Protein AF-A0A402AN13-F1 (afdb_monomer_lite)

pLDDT: mean 82.87, std 19.43, range [18.59, 98.5]

Organism: NCBI:txid2014872

Structure (mmCIF, N/CA/C/O backbone):
data_AF-A0A402AN13-F1
#
_entry.id   AF-A0A402AN13-F1
#
loop_
_atom_site.group_PDB
_atom_site.id
_atom_site.type_symbol
_atom_site.label_atom_id
_atom_site.label_alt_id
_atom_site.label_comp_id
_atom_site.label_asym_id
_atom_site.label_entity_id
_atom_site.label_seq_id
_atom_site.pdbx_PDB_ins_code
_atom_site.Cartn_x
_atom_site.Cartn_y
_atom_site.Cartn_z
_atom_site.occupancy
_atom_site.B_iso_or_equiv
_atom_site.auth_seq_id
_atom_site.auth_comp_id
_atom_site.auth_asym_id
_atom_site.auth_atom_id
_atom_site.pdbx_PDB_model_num
ATOM 1 N N . MET A 1 1 ? 18.348 -33.462 18.709 1.00 45.09 1 MET A N 1
ATOM 2 C CA . MET A 1 1 ? 18.517 -32.673 17.468 1.00 45.09 1 MET A CA 1
ATOM 3 C C . MET A 1 1 ? 17.854 -33.453 16.349 1.00 45.09 1 MET A C 1
ATOM 5 O O . MET A 1 1 ? 18.235 -34.600 16.157 1.00 45.09 1 MET A O 1
ATOM 9 N N . PRO A 1 2 ? 16.810 -32.896 15.720 1.00 38.78 2 PRO A N 1
ATOM 10 C CA . PRO A 1 2 ? 16.964 -32.622 14.290 1.00 38.78 2 PRO A CA 1
ATOM 11 C C . PRO A 1 2 ? 16.353 -31.273 13.847 1.00 38.78 2 PRO A C 1
ATOM 13 O O . PRO A 1 2 ? 15.170 -30.994 14.010 1.00 38.78 2 PRO A O 1
ATOM 16 N N . THR A 1 3 ? 17.220 -30.395 13.340 1.00 41.03 3 THR A N 1
ATOM 17 C CA . THR A 1 3 ? 17.198 -29.819 11.977 1.00 41.03 3 THR A CA 1
ATOM 18 C C . THR A 1 3 ? 15.863 -29.560 11.249 1.00 41.03 3 THR A C 1
ATOM 20 O O . THR A 1 3 ? 15.754 -29.881 10.072 1.00 41.03 3 THR A O 1
ATOM 23 N N . HIS A 1 4 ? 14.890 -28.880 11.864 1.00 35.97 4 HIS A N 1
ATOM 24 C CA . HIS A 1 4 ? 13.822 -28.192 11.100 1.00 35.97 4 HIS A CA 1
ATOM 25 C C . HIS A 1 4 ? 13.959 -26.657 11.045 1.00 35.97 4 HIS A C 1
ATOM 27 O O . HIS A 1 4 ? 13.233 -25.997 10.309 1.00 35.97 4 HIS A O 1
ATOM 33 N N . SER A 1 5 ? 14.929 -26.066 11.757 1.00 46.97 5 SER A N 1
ATOM 34 C CA . SER A 1 5 ? 15.124 -24.604 11.782 1.00 46.97 5 SER A CA 1
ATOM 35 C C . SER A 1 5 ? 16.080 -24.071 10.702 1.00 46.97 5 SER A C 1
ATOM 37 O O . SER A 1 5 ? 15.977 -22.905 10.330 1.00 46.97 5 SER A O 1
ATOM 39 N N . SER A 1 6 ? 17.004 -24.887 10.180 1.00 42.38 6 SER A N 1
ATOM 40 C CA . SER A 1 6 ? 18.060 -24.407 9.271 1.00 42.38 6 SER A CA 1
ATOM 41 C C . SER A 1 6 ? 17.592 -24.215 7.825 1.00 42.38 6 SER A C 1
ATOM 43 O O . SER A 1 6 ? 17.975 -23.233 7.200 1.00 42.38 6 SER A O 1
ATOM 45 N N . ALA A 1 7 ? 16.732 -25.095 7.302 1.00 44.88 7 ALA A N 1
ATOM 46 C CA . ALA A 1 7 ? 16.257 -25.014 5.916 1.00 44.88 7 ALA A CA 1
ATOM 47 C C . ALA A 1 7 ? 15.359 -23.786 5.669 1.00 44.88 7 ALA A C 1
ATOM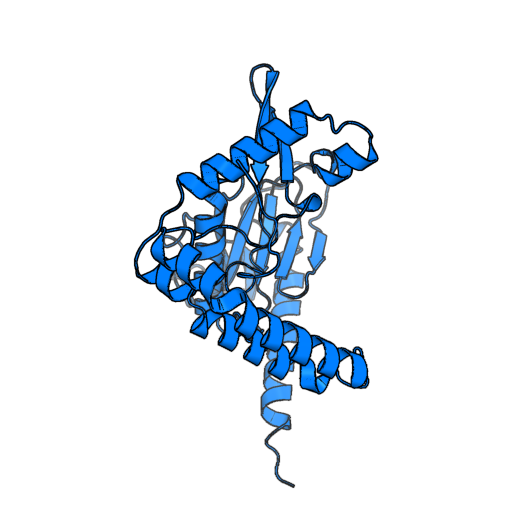 49 O O . ALA A 1 7 ? 15.554 -23.070 4.690 1.00 44.88 7 ALA A O 1
ATOM 50 N N . HIS A 1 8 ? 14.437 -23.489 6.595 1.00 51.34 8 HIS A N 1
ATOM 51 C CA . HIS A 1 8 ? 13.592 -22.291 6.515 1.00 51.34 8 HIS A CA 1
ATOM 52 C C . HIS A 1 8 ? 14.397 -20.995 6.655 1.00 51.34 8 HIS A C 1
ATOM 54 O O . HIS A 1 8 ? 14.174 -20.065 5.888 1.00 51.34 8 HIS A O 1
ATOM 60 N N . LYS A 1 9 ? 15.376 -20.945 7.571 1.00 52.72 9 LYS A N 1
ATOM 61 C CA . LYS A 1 9 ? 16.241 -19.765 7.729 1.00 52.72 9 LYS A CA 1
ATOM 62 C C . LYS A 1 9 ? 17.132 -19.520 6.512 1.00 52.72 9 LYS A C 1
ATOM 64 O O . LYS A 1 9 ? 17.293 -18.371 6.124 1.00 52.72 9 LYS A O 1
ATOM 69 N N . ASN A 1 10 ? 17.675 -20.573 5.896 1.00 55.97 10 ASN A N 1
ATOM 70 C CA . ASN A 1 10 ? 18.498 -20.438 4.691 1.00 55.97 10 ASN A CA 1
ATOM 71 C C . ASN A 1 10 ? 17.675 -19.963 3.484 1.00 55.97 10 ASN A C 1
ATOM 73 O O . ASN A 1 10 ? 18.158 -19.145 2.711 1.00 55.97 10 ASN A O 1
ATOM 77 N N . SER A 1 11 ? 16.428 -20.426 3.351 1.00 62.50 11 SER A N 1
ATOM 78 C CA . SER A 1 11 ? 15.506 -19.983 2.298 1.00 62.50 11 SER A CA 1
ATOM 79 C C . SER A 1 11 ? 15.022 -18.539 2.494 1.00 62.50 11 SER A C 1
ATOM 81 O O . SER A 1 11 ? 14.959 -17.789 1.520 1.00 62.50 11 SER A O 1
ATOM 83 N N . GLU A 1 12 ? 14.709 -18.122 3.726 1.00 61.91 12 GLU A N 1
ATOM 84 C CA . GLU A 1 12 ? 14.309 -16.736 4.028 1.00 61.91 12 GLU A CA 1
ATOM 85 C C . GLU A 1 12 ? 15.483 -15.769 3.793 1.00 61.91 12 GLU A C 1
ATOM 87 O O . GLU A 1 12 ? 15.310 -14.737 3.147 1.00 61.91 12 GLU A O 1
ATOM 92 N N . TYR A 1 13 ? 16.695 -16.157 4.207 1.00 65.00 13 TYR A N 1
ATOM 93 C CA . TYR A 1 13 ? 17.924 -15.393 3.977 1.00 65.00 13 TYR A CA 1
ATOM 94 C C . TYR A 1 13 ? 18.235 -15.219 2.483 1.00 65.00 13 TYR A C 1
ATOM 96 O O . TYR A 1 13 ? 18.528 -14.112 2.038 1.00 65.00 13 TYR A O 1
ATOM 104 N N . ASP A 1 14 ? 18.123 -16.288 1.689 1.00 79.88 14 ASP A N 1
ATOM 105 C CA . ASP A 1 14 ? 18.311 -16.230 0.234 1.00 79.88 14 ASP A CA 1
ATOM 106 C C . ASP A 1 14 ? 17.267 -15.316 -0.433 1.00 79.88 14 ASP A C 1
ATOM 108 O O . ASP A 1 14 ? 17.593 -14.471 -1.267 1.00 79.88 14 ASP A O 1
ATOM 112 N N . THR A 1 15 ? 16.013 -15.388 0.019 1.00 84.38 15 THR A N 1
ATOM 113 C CA . THR A 1 15 ? 14.924 -14.549 -0.501 1.00 84.38 15 THR A CA 1
ATOM 114 C C . THR A 1 15 ? 15.145 -13.060 -0.198 1.00 84.38 15 THR A C 1
ATOM 116 O O . THR A 1 15 ? 14.949 -12.216 -1.078 1.00 84.38 15 THR A O 1
ATOM 119 N N . GLU A 1 16 ? 15.585 -12.713 1.016 1.00 83.62 16 GLU A N 1
ATOM 120 C CA . GLU A 1 16 ? 15.918 -11.328 1.380 1.00 83.62 16 GLU A CA 1
ATOM 121 C C . GLU A 1 16 ? 17.102 -10.788 0.568 1.00 83.62 16 GLU A C 1
ATOM 123 O O . GLU A 1 16 ? 17.052 -9.648 0.098 1.00 83.62 16 GLU A O 1
ATOM 128 N N . HIS A 1 17 ? 18.135 -11.605 0.337 1.00 88.69 17 HIS A N 1
ATOM 129 C CA . HIS A 1 17 ? 19.281 -11.227 -0.496 1.00 88.69 17 HIS A CA 1
ATOM 130 C C . HIS A 1 17 ? 18.904 -11.008 -1.955 1.00 88.69 17 HIS A C 1
ATOM 132 O O . HIS A 1 17 ? 19.320 -10.017 -2.561 1.00 88.69 17 HIS A O 1
ATOM 138 N N . VAL A 1 18 ? 18.089 -11.896 -2.526 1.00 91.94 18 VAL A N 1
ATOM 139 C CA . VAL A 1 18 ? 17.566 -11.736 -3.888 1.00 91.94 18 VAL A CA 1
ATOM 140 C C . VAL A 1 18 ? 16.766 -10.438 -3.997 1.00 91.94 18 VAL A C 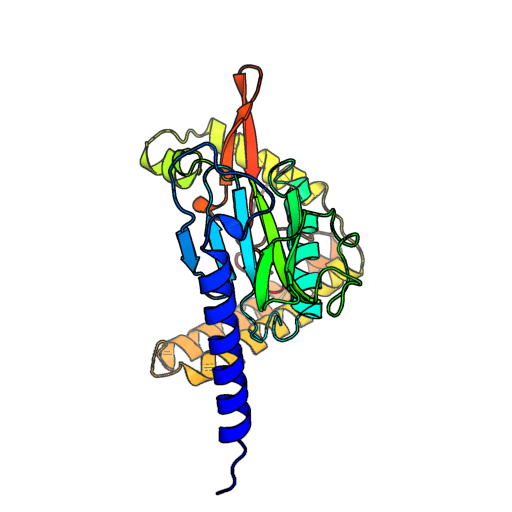1
ATOM 142 O O . VAL A 1 18 ? 16.990 -9.655 -4.921 1.00 91.94 18 VAL A O 1
ATOM 145 N N . PHE A 1 19 ? 15.890 -10.156 -3.032 1.00 94.81 19 PHE A N 1
ATOM 146 C CA . PHE A 1 19 ? 15.115 -8.917 -3.019 1.00 94.81 19 PHE A CA 1
ATOM 147 C C . PHE A 1 19 ? 15.994 -7.672 -2.877 1.00 94.81 19 PHE A C 1
ATOM 149 O O . PHE A 1 19 ? 15.794 -6.695 -3.595 1.00 94.81 19 PHE A O 1
ATOM 156 N N . ALA A 1 20 ? 17.010 -7.706 -2.013 1.00 95.00 20 ALA A N 1
ATOM 157 C CA . ALA A 1 20 ? 17.959 -6.607 -1.866 1.00 95.00 20 ALA A CA 1
ATOM 158 C C . ALA A 1 20 ? 18.717 -6.323 -3.175 1.00 95.00 20 ALA A C 1
ATOM 160 O O . ALA A 1 20 ? 18.862 -5.161 -3.556 1.00 95.00 20 ALA A O 1
ATOM 161 N N . ARG A 1 21 ? 19.135 -7.366 -3.907 1.00 95.25 21 ARG A N 1
ATOM 162 C CA . ARG A 1 21 ? 19.762 -7.224 -5.233 1.00 95.25 21 ARG A CA 1
ATOM 163 C C . ARG A 1 21 ? 18.815 -6.611 -6.262 1.00 95.25 21 ARG A C 1
ATOM 165 O O . ARG A 1 21 ? 19.235 -5.736 -7.017 1.00 95.25 21 ARG A O 1
ATOM 172 N N . ILE A 1 22 ? 17.548 -7.033 -6.272 1.00 96.31 22 ILE A N 1
ATOM 173 C CA . ILE A 1 22 ? 16.508 -6.436 -7.124 1.00 96.31 22 ILE A CA 1
ATOM 174 C C . ILE A 1 22 ? 16.375 -4.942 -6.810 1.00 96.31 22 ILE A C 1
ATOM 176 O O . ILE A 1 22 ? 16.451 -4.122 -7.719 1.00 96.31 22 ILE A O 1
ATOM 180 N N . LEU A 1 23 ? 16.253 -4.567 -5.533 1.00 96.88 23 LEU A N 1
ATOM 181 C CA . LEU A 1 23 ? 16.141 -3.161 -5.135 1.00 96.88 23 LEU A CA 1
ATOM 182 C C . LEU A 1 23 ? 17.361 -2.331 -5.547 1.00 96.88 23 LEU A C 1
ATOM 184 O O . LEU A 1 23 ? 17.194 -1.220 -6.039 1.00 96.88 23 LEU A O 1
ATOM 188 N N . GLN A 1 24 ? 18.575 -2.860 -5.383 1.00 95.81 24 GLN A N 1
ATOM 189 C CA . GLN A 1 24 ? 19.793 -2.170 -5.820 1.00 95.81 24 GLN A CA 1
ATOM 190 C C . GLN A 1 24 ? 19.802 -1.909 -7.329 1.00 95.81 24 GLN A C 1
ATOM 192 O O . GLN A 1 24 ? 20.243 -0.846 -7.763 1.00 95.81 24 GLN A O 1
ATOM 197 N N . ALA A 1 25 ? 19.313 -2.856 -8.132 1.00 96.19 25 ALA A N 1
ATOM 198 C CA . ALA A 1 25 ? 19.185 -2.659 -9.571 1.00 96.19 25 ALA A CA 1
ATOM 199 C C . ALA A 1 25 ? 18.113 -1.608 -9.911 1.00 96.19 25 ALA A C 1
ATOM 201 O O . ALA A 1 25 ? 18.349 -0.749 -10.758 1.00 96.19 25 ALA A O 1
ATOM 202 N N . LEU A 1 26 ? 16.981 -1.622 -9.197 1.00 96.94 26 LEU A N 1
ATOM 203 C CA . LEU A 1 26 ? 15.857 -0.701 -9.401 1.00 96.94 26 LEU A CA 1
ATOM 204 C C . LEU A 1 26 ? 16.114 0.740 -8.929 1.00 96.94 26 LEU A C 1
ATOM 206 O O . LEU A 1 26 ? 15.354 1.636 -9.281 1.00 96.94 26 LEU A O 1
ATOM 210 N N . LEU A 1 27 ? 17.180 0.991 -8.165 1.00 95.56 27 LEU A N 1
ATOM 211 C CA . LEU A 1 27 ? 17.611 2.344 -7.786 1.00 95.56 27 LEU A CA 1
ATOM 212 C C . LEU A 1 27 ? 18.430 3.054 -8.874 1.00 95.56 27 LEU A C 1
ATOM 214 O O . LEU A 1 27 ? 18.912 4.164 -8.670 1.00 95.56 27 LEU A O 1
ATOM 218 N N . ARG A 1 28 ? 18.609 2.439 -10.042 1.00 93.25 28 ARG A N 1
ATOM 219 C CA . ARG A 1 28 ? 19.279 3.073 -11.182 1.00 93.25 28 ARG A CA 1
ATOM 220 C C . ARG A 1 28 ? 18.256 3.790 -12.054 1.00 93.25 28 ARG A C 1
ATOM 222 O O . ARG A 1 28 ? 17.193 3.244 -12.320 1.00 93.25 28 ARG A O 1
ATOM 229 N N . ARG A 1 29 ? 18.598 4.966 -12.591 1.00 91.44 29 ARG A N 1
ATOM 230 C CA . ARG A 1 29 ? 17.707 5.733 -13.489 1.00 91.44 29 ARG A CA 1
ATOM 231 C C . ARG A 1 29 ? 17.224 4.922 -14.696 1.00 91.44 29 ARG A C 1
ATOM 233 O O . ARG A 1 29 ? 16.092 5.074 -15.131 1.00 91.44 29 ARG A O 1
ATOM 240 N N . GLN A 1 30 ? 18.065 4.026 -15.209 1.00 91.31 30 GLN A N 1
ATOM 241 C CA . GLN A 1 30 ? 17.756 3.166 -16.356 1.00 91.31 30 GLN A CA 1
ATOM 242 C C . GLN A 1 30 ? 16.715 2.082 -16.037 1.00 91.31 30 GLN A C 1
ATOM 244 O O . GLN A 1 30 ? 16.218 1.428 -16.948 1.00 91.31 30 GLN A O 1
ATOM 249 N N . ALA A 1 31 ? 16.387 1.872 -14.759 1.00 94.75 31 ALA A N 1
ATOM 250 C CA . ALA A 1 31 ? 15.384 0.904 -14.348 1.00 94.75 31 ALA A CA 1
ATOM 251 C C . ALA A 1 31 ? 13.945 1.397 -14.563 1.00 94.75 31 ALA A C 1
ATOM 253 O O . ALA A 1 31 ? 13.019 0.629 -14.332 1.00 94.75 31 ALA A O 1
ATOM 254 N N . PHE A 1 32 ? 13.726 2.646 -14.976 1.00 94.56 32 PHE A N 1
ATOM 255 C CA . PHE A 1 32 ? 12.392 3.236 -15.096 1.00 94.56 32 PHE A CA 1
ATOM 256 C C . PHE A 1 32 ? 11.962 3.360 -16.564 1.00 94.56 32 PHE A C 1
ATOM 258 O O . PHE A 1 32 ? 12.799 3.609 -17.430 1.00 94.56 32 PHE A O 1
ATOM 265 N N . PRO A 1 33 ? 10.655 3.241 -16.871 1.00 90.38 33 PRO A N 1
ATOM 266 C CA . PRO A 1 33 ? 10.139 3.322 -18.239 1.00 90.38 33 PRO A CA 1
ATOM 267 C C . PRO A 1 33 ? 10.034 4.767 -18.769 1.00 90.38 33 PRO A C 1
ATOM 269 O O . PRO A 1 33 ? 9.355 5.008 -19.765 1.00 90.38 33 PRO A O 1
ATOM 272 N N . PHE A 1 34 ? 10.657 5.733 -18.094 1.00 86.69 34 PHE A N 1
ATOM 273 C CA . PHE A 1 34 ? 10.663 7.150 -18.446 1.00 86.69 34 PHE A CA 1
ATOM 274 C C . PHE A 1 34 ? 12.064 7.738 -18.259 1.00 86.69 34 PHE A C 1
ATOM 276 O O . PHE A 1 34 ? 12.869 7.229 -17.478 1.00 86.69 34 PHE A O 1
ATOM 283 N N . ALA A 1 35 ? 12.346 8.825 -18.974 1.00 80.12 35 ALA A N 1
ATOM 284 C CA . ALA A 1 35 ? 13.565 9.595 -18.783 1.00 80.12 35 ALA A CA 1
ATOM 285 C C . ALA A 1 35 ? 13.382 10.594 -17.633 1.00 80.12 35 ALA A C 1
ATOM 287 O O . ALA A 1 35 ? 12.320 11.194 -17.482 1.00 80.12 35 ALA A O 1
ATOM 288 N N . TYR A 1 36 ? 14.426 10.778 -16.832 1.00 70.81 36 TYR A N 1
ATOM 289 C CA . TYR A 1 36 ? 14.462 11.813 -15.805 1.00 70.81 36 TYR A CA 1
ATOM 290 C C . TYR A 1 36 ? 14.783 13.149 -16.477 1.00 70.81 36 TYR A C 1
ATOM 292 O O . TYR A 1 36 ? 15.882 13.313 -17.002 1.00 70.81 36 TYR A O 1
ATOM 300 N N . GLU A 1 37 ? 13.843 14.093 -16.463 1.00 68.50 37 GLU A N 1
ATOM 301 C CA . GLU A 1 37 ? 14.108 15.471 -16.907 1.00 68.50 37 GLU A CA 1
ATOM 302 C C . GLU A 1 37 ? 14.898 16.258 -15.845 1.00 68.50 37 GLU A C 1
ATOM 304 O O . GLU A 1 37 ? 15.734 17.096 -16.175 1.00 68.50 37 GLU A O 1
ATOM 309 N N . ASN A 1 38 ? 14.690 15.926 -14.565 1.00 64.06 38 ASN A N 1
ATOM 310 C CA . ASN A 1 38 ? 15.319 16.569 -13.411 1.00 64.06 38 ASN A CA 1
ATOM 311 C C . ASN A 1 38 ? 16.449 15.716 -12.807 1.00 64.06 38 ASN A C 1
ATOM 313 O O . ASN A 1 38 ? 16.467 14.492 -12.923 1.00 64.06 38 ASN A O 1
ATOM 317 N N . ALA A 1 39 ? 17.394 16.368 -12.123 1.00 63.53 39 ALA A N 1
ATOM 318 C CA . ALA A 1 39 ? 18.642 15.755 -11.663 1.00 63.53 39 ALA A CA 1
ATOM 319 C C . ALA A 1 39 ? 18.550 14.907 -10.375 1.00 63.53 39 ALA A C 1
ATOM 321 O O . ALA A 1 39 ? 19.581 14.384 -9.952 1.00 63.53 39 ALA A O 1
ATOM 322 N N . GLU A 1 40 ? 17.378 14.759 -9.747 1.00 82.00 40 GLU A N 1
ATOM 323 C CA . GLU A 1 40 ? 17.254 13.966 -8.514 1.00 82.00 40 GLU A CA 1
ATOM 324 C C . GLU A 1 40 ? 17.300 12.461 -8.806 1.00 82.00 40 GLU A C 1
ATOM 326 O O . GLU A 1 40 ? 16.472 11.917 -9.541 1.00 82.00 40 GLU A O 1
ATOM 331 N N . ASP A 1 41 ? 18.274 11.783 -8.198 1.00 88.38 41 ASP A N 1
ATOM 332 C CA . ASP A 1 41 ? 18.345 10.326 -8.204 1.00 88.38 41 ASP A CA 1
ATOM 333 C C . ASP A 1 41 ? 17.196 9.706 -7.403 1.00 88.38 41 ASP A C 1
ATOM 335 O O . ASP A 1 41 ? 16.773 10.262 -6.383 1.00 88.38 41 ASP A O 1
ATOM 339 N N . PRO A 1 42 ? 16.695 8.531 -7.823 1.00 93.25 42 PRO A N 1
ATOM 340 C CA . PRO A 1 42 ? 15.706 7.821 -7.039 1.00 93.25 42 PRO A CA 1
ATOM 341 C C . PRO A 1 42 ? 16.294 7.389 -5.693 1.00 93.25 42 PRO A C 1
ATOM 343 O O . PRO A 1 42 ? 17.433 6.929 -5.608 1.00 93.25 42 PRO A O 1
ATOM 346 N N . TYR A 1 43 ? 15.492 7.478 -4.637 1.00 93.75 43 TYR A N 1
ATOM 347 C CA . TYR A 1 43 ? 15.904 7.076 -3.293 1.00 93.75 43 TYR A CA 1
ATOM 348 C C . TYR A 1 43 ? 14.919 6.090 -2.671 1.00 93.75 43 TYR A C 1
ATOM 350 O O . TYR A 1 43 ? 13.752 6.006 -3.055 1.00 93.75 43 TYR A O 1
ATOM 358 N N . LEU A 1 44 ? 15.409 5.306 -1.709 1.00 95.38 44 LEU A N 1
ATOM 359 C CA . LEU A 1 44 ? 14.659 4.226 -1.076 1.00 95.38 44 LEU A CA 1
ATOM 360 C C . LEU A 1 44 ? 14.198 4.615 0.330 1.00 95.38 44 LEU A C 1
ATOM 362 O O . LEU A 1 44 ? 15.015 4.917 1.196 1.00 95.38 44 LEU A O 1
ATOM 366 N N . ILE A 1 45 ? 12.902 4.470 0.587 1.00 91.94 45 ILE A N 1
ATOM 367 C CA . ILE A 1 45 ? 12.321 4.420 1.929 1.00 91.94 45 ILE A CA 1
ATOM 368 C C . ILE A 1 45 ? 11.895 2.980 2.208 1.00 91.94 45 ILE A C 1
ATOM 370 O O . ILE A 1 45 ? 11.198 2.350 1.411 1.00 91.94 45 ILE A O 1
ATOM 374 N N . GLN A 1 46 ? 12.286 2.438 3.358 1.00 89.00 46 GLN A N 1
ATOM 375 C CA . GLN A 1 46 ? 11.839 1.116 3.784 1.00 89.00 46 GLN A CA 1
ATOM 376 C C . GLN A 1 46 ? 10.802 1.216 4.895 1.00 89.00 46 GLN A C 1
ATOM 378 O O . GLN A 1 46 ? 10.991 1.916 5.885 1.00 89.00 46 GLN A O 1
ATOM 383 N N . THR A 1 47 ? 9.731 0.441 4.759 1.00 87.19 47 THR A N 1
ATOM 384 C CA . THR A 1 47 ? 8.779 0.188 5.842 1.00 87.19 47 THR A CA 1
ATOM 385 C C . THR A 1 47 ? 8.953 -1.239 6.354 1.00 87.19 47 THR A C 1
ATOM 387 O O . THR A 1 47 ? 9.766 -2.017 5.840 1.00 87.19 47 THR A O 1
ATOM 390 N N . HIS A 1 48 ? 8.163 -1.622 7.357 1.00 84.06 48 HIS A N 1
ATOM 391 C CA . HIS A 1 48 ? 8.148 -2.997 7.851 1.00 84.06 48 HIS A CA 1
ATOM 392 C C . HIS A 1 48 ? 7.867 -4.024 6.736 1.00 84.06 48 HIS A C 1
ATOM 394 O O . HIS A 1 48 ? 8.526 -5.058 6.682 1.00 84.06 48 HIS A O 1
ATOM 400 N N . ALA A 1 49 ? 6.952 -3.715 5.810 1.00 88.44 49 ALA A N 1
ATOM 401 C CA . ALA A 1 49 ? 6.456 -4.667 4.811 1.00 88.44 49 ALA A CA 1
ATOM 402 C C . ALA A 1 49 ? 6.697 -4.257 3.349 1.00 88.44 49 ALA A C 1
ATOM 404 O O . ALA A 1 49 ? 6.293 -4.966 2.424 1.00 88.44 49 ALA A O 1
ATOM 405 N N . SER A 1 50 ? 7.318 -3.105 3.099 1.00 92.81 50 SER A N 1
ATOM 406 C CA . SER A 1 50 ? 7.508 -2.587 1.743 1.00 92.81 50 SER A CA 1
ATOM 407 C C . SER A 1 50 ? 8.846 -1.880 1.563 1.00 92.81 50 SER A C 1
ATOM 409 O O . SER A 1 50 ? 9.468 -1.416 2.520 1.00 92.81 50 SER A O 1
ATOM 411 N N . ALA A 1 51 ? 9.266 -1.806 0.307 1.00 95.25 51 ALA A N 1
ATOM 412 C CA . ALA A 1 51 ? 10.339 -0.956 -0.181 1.00 95.25 51 ALA A CA 1
ATOM 413 C C . ALA A 1 51 ? 9.711 0.072 -1.126 1.00 95.25 51 ALA A C 1
ATOM 415 O O . ALA A 1 51 ? 8.996 -0.300 -2.054 1.00 95.25 51 ALA A O 1
ATOM 416 N N . VAL A 1 52 ? 9.913 1.352 -0.844 1.00 96.12 52 VAL A N 1
ATOM 417 C CA . VAL A 1 52 ? 9.279 2.469 -1.540 1.00 96.12 52 VAL A CA 1
ATOM 418 C C . VAL A 1 52 ? 10.373 3.267 -2.228 1.00 96.12 52 VAL A C 1
ATOM 420 O O . VAL A 1 52 ? 11.169 3.924 -1.564 1.00 96.12 52 VAL A O 1
ATOM 423 N N . ILE A 1 53 ? 10.436 3.174 -3.549 1.00 95.69 53 ILE A N 1
ATOM 424 C CA . ILE A 1 53 ? 11.386 3.924 -4.362 1.00 95.69 53 ILE A CA 1
ATOM 425 C C . ILE A 1 53 ? 10.702 5.210 -4.814 1.00 95.69 53 ILE A C 1
ATOM 427 O O . ILE A 1 53 ? 9.658 5.172 -5.468 1.00 95.69 53 ILE A O 1
ATOM 431 N N . ILE A 1 54 ? 11.275 6.342 -4.425 1.00 92.44 54 ILE A N 1
ATOM 432 C CA . ILE A 1 54 ? 10.775 7.676 -4.735 1.00 92.44 54 ILE A CA 1
ATOM 433 C C . ILE A 1 54 ? 11.573 8.234 -5.908 1.00 92.44 54 ILE A C 1
ATOM 435 O O . ILE A 1 54 ? 12.797 8.164 -5.915 1.00 92.44 54 ILE A O 1
ATOM 439 N N . THR A 1 55 ? 10.871 8.790 -6.885 1.00 92.25 55 THR A N 1
ATOM 440 C CA . THR A 1 55 ? 11.419 9.540 -8.025 1.00 92.25 55 THR A CA 1
ATOM 441 C C . THR A 1 55 ? 10.866 10.973 -7.978 1.00 92.25 55 THR A C 1
ATOM 443 O O . THR A 1 55 ? 10.028 11.244 -7.116 1.00 92.25 55 THR A O 1
ATOM 446 N N . PRO A 1 56 ? 11.274 11.903 -8.861 1.00 89.94 56 PRO A N 1
ATOM 447 C CA . PRO A 1 56 ? 10.720 13.259 -8.874 1.00 89.94 56 PRO A CA 1
ATOM 448 C C . PRO A 1 56 ? 9.185 13.292 -8.906 1.00 89.94 56 PRO A C 1
ATOM 450 O O . PRO A 1 56 ? 8.582 13.933 -8.050 1.00 89.94 56 PRO A O 1
ATOM 453 N N . ASP A 1 57 ? 8.565 12.514 -9.798 1.00 89.31 57 ASP A N 1
ATOM 454 C CA . ASP A 1 57 ? 7.118 12.595 -10.058 1.00 89.31 57 ASP A CA 1
ATOM 455 C C . ASP A 1 57 ? 6.329 11.365 -9.595 1.00 89.31 57 ASP A C 1
ATOM 457 O O . ASP A 1 57 ? 5.109 11.423 -9.415 1.00 89.31 57 ASP A O 1
ATOM 461 N N . TYR A 1 58 ? 7.010 10.235 -9.390 1.00 92.88 58 TYR A N 1
ATOM 462 C CA . TYR A 1 58 ? 6.375 8.945 -9.123 1.00 92.88 58 TYR A CA 1
ATOM 463 C C . TYR A 1 58 ? 6.962 8.218 -7.918 1.00 92.88 58 TYR A C 1
ATOM 465 O O . TYR A 1 58 ? 8.125 8.391 -7.548 1.00 92.88 58 TYR A O 1
ATOM 473 N N . VAL A 1 59 ? 6.154 7.328 -7.353 1.00 94.69 59 VAL A N 1
ATOM 474 C CA . VAL A 1 59 ? 6.517 6.420 -6.270 1.00 94.69 59 VAL A CA 1
ATOM 475 C C . VAL A 1 59 ? 6.247 4.985 -6.703 1.00 94.69 59 VAL A C 1
ATOM 477 O O . VAL A 1 59 ? 5.144 4.665 -7.139 1.00 94.69 59 VAL A O 1
ATOM 480 N N . TYR A 1 60 ? 7.243 4.117 -6.534 1.00 97.62 60 TYR A N 1
ATOM 481 C CA . TYR A 1 60 ? 7.168 2.685 -6.812 1.00 97.62 60 TYR A CA 1
ATOM 482 C C . TYR 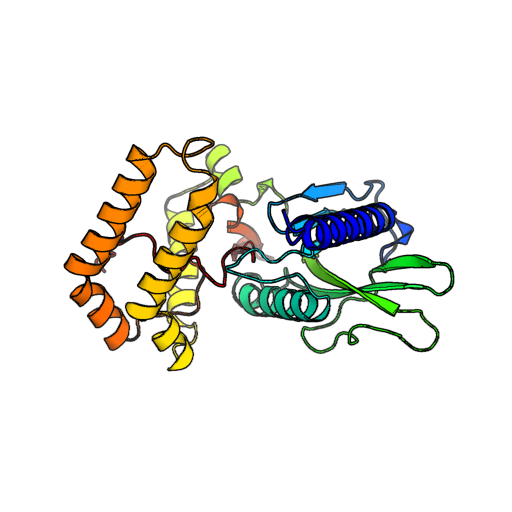A 1 60 ? 7.265 1.908 -5.502 1.00 97.62 60 TYR A C 1
ATOM 484 O O . TYR A 1 60 ? 8.308 1.885 -4.850 1.00 97.62 60 TYR A O 1
ATOM 492 N N . LYS A 1 61 ? 6.174 1.260 -5.097 1.00 97.56 61 LYS A N 1
ATOM 493 C CA . LYS A 1 61 ? 6.092 0.511 -3.839 1.00 97.56 61 LYS A CA 1
ATOM 494 C C . LYS A 1 61 ? 6.087 -0.991 -4.097 1.00 97.56 61 LYS A C 1
ATOM 496 O O . LYS A 1 61 ? 5.086 -1.542 -4.553 1.00 97.56 61 LYS A O 1
ATOM 501 N N . LEU A 1 62 ? 7.185 -1.651 -3.739 1.00 97.88 62 LEU A N 1
ATOM 502 C CA . LEU A 1 62 ? 7.335 -3.104 -3.763 1.00 97.88 62 LEU A CA 1
ATOM 503 C C . LEU A 1 62 ? 6.970 -3.711 -2.408 1.00 97.88 62 LEU A C 1
ATOM 505 O O . LEU A 1 62 ? 7.214 -3.119 -1.351 1.00 97.88 62 LEU A O 1
ATOM 509 N N . LYS A 1 63 ? 6.428 -4.929 -2.429 1.00 95.56 63 LYS A N 1
ATOM 510 C CA . LYS A 1 63 ? 6.167 -5.722 -1.221 1.00 95.56 63 LYS A CA 1
ATOM 511 C C . LYS A 1 63 ? 7.390 -6.559 -0.865 1.00 95.56 63 LYS A C 1
ATOM 513 O O . LYS A 1 63 ? 7.961 -7.208 -1.732 1.00 95.56 63 LYS A O 1
ATOM 518 N N . LYS A 1 64 ? 7.780 -6.572 0.411 1.00 94.81 64 LYS A N 1
ATOM 519 C CA . LYS A 1 64 ? 8.871 -7.441 0.879 1.00 94.81 64 LYS A CA 1
ATOM 520 C C . LYS A 1 64 ? 8.418 -8.907 0.804 1.00 94.81 64 LYS A C 1
ATOM 522 O O . LYS A 1 64 ? 7.306 -9.183 1.253 1.00 94.81 64 LYS A O 1
ATOM 527 N N . PRO A 1 65 ? 9.231 -9.834 0.271 1.00 95.00 65 PRO A N 1
ATOM 528 C CA . PRO A 1 65 ? 8.826 -11.209 -0.035 1.00 95.00 65 PRO A CA 1
ATOM 529 C C . PRO A 1 65 ? 8.763 -12.095 1.217 1.00 95.00 65 PRO A C 1
ATOM 531 O O . PRO A 1 65 ? 9.569 -13.002 1.403 1.00 95.00 65 PRO A O 1
ATOM 534 N N . ARG A 1 66 ? 7.818 -11.808 2.113 1.00 91.75 66 ARG A N 1
ATOM 535 C CA . ARG A 1 66 ? 7.714 -12.451 3.424 1.00 91.75 66 ARG A CA 1
ATOM 536 C C . ARG A 1 66 ? 6.261 -12.681 3.813 1.00 91.75 66 ARG A C 1
ATOM 538 O O . ARG A 1 66 ? 5.380 -11.904 3.447 1.00 91.75 66 ARG A O 1
ATOM 545 N N . ASN A 1 67 ? 6.027 -13.730 4.593 1.00 88.75 67 ASN A N 1
ATOM 546 C CA . ASN A 1 67 ? 4.754 -13.939 5.263 1.00 88.75 67 ASN A CA 1
ATOM 547 C C . ASN A 1 67 ? 4.754 -13.174 6.599 1.00 88.75 67 ASN A C 1
ATOM 549 O O . ASN A 1 67 ? 5.558 -13.462 7.486 1.00 88.75 67 ASN A O 1
ATOM 553 N N . PHE A 1 68 ? 3.875 -12.181 6.730 1.00 80.94 68 PHE A N 1
ATOM 554 C CA . PHE A 1 68 ? 3.721 -11.369 7.943 1.00 80.94 68 PHE A CA 1
ATOM 555 C C . PHE A 1 68 ? 2.600 -11.894 8.856 1.00 80.94 68 PHE A C 1
ATOM 557 O O . PHE A 1 68 ? 2.206 -11.231 9.810 1.00 80.94 68 PHE A O 1
ATOM 564 N N . GLY A 1 69 ? 2.078 -13.082 8.550 1.00 76.56 69 GLY A N 1
ATOM 565 C CA . GLY A 1 69 ? 0.952 -13.746 9.187 1.00 76.56 69 GLY A CA 1
ATOM 566 C C . GLY A 1 69 ? -0.376 -13.209 8.672 1.00 76.56 69 GLY A C 1
ATOM 567 O O . GLY A 1 69 ? -1.084 -13.891 7.941 1.00 76.56 69 GLY A O 1
ATOM 568 N N . PHE A 1 70 ? -0.690 -11.959 8.999 1.00 69.56 70 PHE A N 1
ATOM 569 C CA . PHE A 1 70 ? -1.971 -11.343 8.643 1.00 69.56 70 PHE A CA 1
ATOM 570 C C . PHE A 1 70 ? -2.090 -10.920 7.167 1.00 69.56 70 PHE A C 1
ATOM 572 O O . PHE A 1 70 ? -3.187 -10.705 6.654 1.00 69.56 70 PHE A O 1
ATOM 579 N N . PHE A 1 71 ? -0.961 -10.828 6.467 1.00 74.88 71 PHE A N 1
ATOM 580 C CA . PHE A 1 71 ? -0.893 -10.840 5.010 1.00 74.88 71 PHE A CA 1
ATOM 581 C C . PHE A 1 71 ? 0.371 -11.579 4.570 1.00 74.88 71 PHE A C 1
ATOM 583 O O . PHE A 1 71 ? 1.394 -11.572 5.265 1.00 74.88 71 PHE A O 1
ATOM 590 N N . ASP A 1 72 ? 0.307 -12.207 3.400 1.00 88.56 72 ASP A N 1
ATOM 591 C CA . ASP A 1 72 ? 1.398 -13.013 2.868 1.00 88.56 72 ASP A CA 1
ATOM 592 C C . ASP A 1 72 ? 1.882 -12.460 1.525 1.00 88.56 72 ASP A C 1
ATOM 594 O O . ASP A 1 72 ? 1.120 -12.372 0.566 1.00 88.56 72 ASP A O 1
ATOM 598 N N . TYR A 1 73 ? 3.160 -12.085 1.465 1.00 93.31 73 TYR A N 1
ATOM 599 C CA . TYR A 1 73 ? 3.854 -11.607 0.268 1.00 93.31 73 TYR A CA 1
ATOM 600 C C . TYR A 1 73 ? 4.939 -12.585 -0.203 1.00 93.31 73 TYR A C 1
ATOM 602 O O . TYR A 1 73 ? 5.773 -12.230 -1.038 1.00 93.31 73 TYR A O 1
ATOM 610 N N . SER A 1 74 ? 4.964 -13.807 0.333 1.00 92.19 74 SER A N 1
ATOM 611 C CA . SER A 1 74 ? 6.017 -14.802 0.100 1.00 92.19 74 SER A CA 1
ATOM 612 C C . SER A 1 74 ? 6.204 -15.152 -1.378 1.00 92.19 74 SER A C 1
ATOM 614 O O . SER A 1 74 ? 7.335 -15.305 -1.837 1.00 92.19 74 SER A O 1
ATOM 616 N N . THR A 1 75 ? 5.125 -15.200 -2.162 1.00 94.88 75 THR A N 1
ATOM 617 C CA . THR A 1 75 ? 5.185 -15.518 -3.596 1.00 94.88 75 THR A CA 1
ATOM 618 C C . THR A 1 75 ? 4.959 -14.290 -4.473 1.00 94.88 75 THR A C 1
ATOM 620 O O . THR A 1 75 ? 4.270 -13.344 -4.092 1.00 94.88 75 THR A O 1
ATOM 623 N N . ILE A 1 76 ? 5.509 -14.319 -5.690 1.00 96.56 76 ILE A N 1
ATOM 624 C CA . ILE A 1 76 ? 5.329 -13.242 -6.676 1.00 96.56 76 ILE A CA 1
ATOM 625 C C . ILE A 1 76 ? 3.839 -13.049 -7.008 1.00 96.56 76 ILE A C 1
ATOM 627 O O . ILE A 1 76 ? 3.373 -11.916 -7.083 1.00 96.56 76 ILE A O 1
ATOM 631 N N . GLY A 1 77 ? 3.075 -14.141 -7.147 1.00 96.50 77 GLY A N 1
ATOM 632 C CA . GLY A 1 77 ? 1.633 -14.077 -7.408 1.00 96.50 77 GLY A CA 1
ATOM 633 C C . GLY A 1 77 ? 0.845 -13.428 -6.265 1.00 96.50 77 GLY A C 1
ATOM 634 O O . GLY A 1 77 ? -0.065 -12.640 -6.513 1.00 96.50 77 GLY A O 1
ATOM 635 N N . LEU A 1 78 ? 1.233 -13.673 -5.009 1.00 95.69 78 LEU A N 1
ATOM 636 C CA . LEU A 1 78 ? 0.645 -12.967 -3.869 1.00 95.69 78 LEU A CA 1
ATOM 637 C C . LEU A 1 78 ? 0.995 -11.474 -3.896 1.00 95.69 78 LEU A C 1
ATOM 639 O O . LEU A 1 78 ? 0.119 -10.636 -3.696 1.00 95.69 78 LEU A O 1
ATOM 643 N N . ARG A 1 79 ? 2.246 -11.112 -4.204 1.00 96.94 79 ARG A N 1
ATOM 644 C CA . ARG A 1 79 ? 2.639 -9.698 -4.334 1.00 96.94 79 ARG A CA 1
ATOM 645 C C . ARG A 1 79 ? 1.880 -8.992 -5.454 1.00 96.94 79 ARG A C 1
ATOM 647 O O . ARG A 1 79 ? 1.390 -7.892 -5.223 1.00 96.94 79 ARG A O 1
ATOM 654 N N . GLN A 1 80 ? 1.690 -9.646 -6.601 1.00 97.75 80 GLN A N 1
ATOM 655 C CA . GLN A 1 80 ? 0.823 -9.159 -7.677 1.00 97.75 80 GLN A CA 1
ATOM 656 C C . GLN A 1 80 ? -0.588 -8.864 -7.155 1.00 97.75 80 GLN A C 1
ATOM 658 O O . GLN A 1 80 ? -1.079 -7.742 -7.273 1.00 97.75 80 GLN A O 1
ATOM 663 N N . HIS A 1 81 ? -1.215 -9.858 -6.522 1.00 96.06 81 HIS A N 1
ATOM 664 C CA . HIS A 1 81 ? -2.566 -9.748 -5.984 1.00 96.06 81 HIS A CA 1
ATOM 665 C C . HIS A 1 81 ? -2.708 -8.583 -4.992 1.00 96.06 81 HIS A C 1
ATOM 667 O O . HIS A 1 81 ? -3.641 -7.783 -5.088 1.00 96.06 81 HIS A O 1
ATOM 673 N N . PHE A 1 82 ? -1.760 -8.430 -4.067 1.00 94.75 82 PHE A N 1
ATOM 674 C CA . PHE A 1 82 ? -1.796 -7.349 -3.085 1.00 94.75 82 PHE A CA 1
ATOM 675 C C . PHE A 1 82 ? -1.456 -5.972 -3.673 1.00 94.75 82 PHE A C 1
ATOM 677 O O . PHE A 1 82 ? -1.991 -4.972 -3.195 1.00 94.75 82 PHE A O 1
ATOM 684 N N . CYS A 1 83 ? -0.638 -5.891 -4.727 1.00 96.25 83 CYS A N 1
ATOM 685 C CA . CYS A 1 83 ? -0.465 -4.658 -5.500 1.00 96.25 83 CYS A CA 1
ATOM 686 C C . CYS A 1 83 ? -1.778 -4.244 -6.186 1.00 96.25 83 CYS A C 1
ATOM 688 O O . CYS A 1 83 ? -2.181 -3.085 -6.091 1.00 96.25 83 CYS A O 1
ATOM 690 N N . GLN A 1 84 ? -2.489 -5.190 -6.810 1.00 96.38 84 GLN A N 1
ATOM 691 C CA . GLN A 1 84 ? -3.802 -4.934 -7.414 1.00 96.38 84 GLN A CA 1
ATOM 692 C C . GLN A 1 84 ? -4.829 -4.476 -6.371 1.00 96.38 84 GLN A C 1
ATOM 694 O O . GLN A 1 84 ? -5.593 -3.544 -6.622 1.00 96.38 84 GLN A O 1
ATOM 699 N N . LEU A 1 85 ? -4.884 -5.141 -5.210 1.00 92.31 85 LEU A N 1
ATOM 700 C CA . LEU A 1 85 ? -5.780 -4.756 -4.118 1.00 92.31 85 LEU A CA 1
ATOM 701 C C . LEU A 1 85 ? -5.470 -3.355 -3.603 1.00 92.31 85 LEU A C 1
ATOM 703 O O . LEU A 1 85 ? -6.394 -2.569 -3.442 1.00 92.31 85 LEU A O 1
ATOM 707 N N . GLU A 1 86 ? -4.199 -3.012 -3.392 1.00 91.25 86 GLU A N 1
ATOM 708 C CA . GLU A 1 86 ? -3.831 -1.675 -2.924 1.00 91.25 86 GLU A CA 1
ATOM 709 C C . GLU A 1 86 ? -4.306 -0.581 -3.886 1.00 91.25 86 GLU A C 1
ATOM 711 O O . GLU A 1 86 ? -4.908 0.388 -3.431 1.00 91.25 86 GLU A O 1
ATOM 716 N N . VAL A 1 87 ? -4.105 -0.745 -5.197 1.00 90.69 87 VAL A N 1
ATOM 717 C CA . VAL A 1 87 ? -4.601 0.229 -6.183 1.00 90.69 87 VAL A CA 1
ATOM 718 C C . VAL A 1 87 ? -6.126 0.316 -6.134 1.00 90.69 87 VAL A C 1
ATOM 720 O O . VAL A 1 87 ? -6.671 1.412 -6.036 1.00 90.69 87 VAL A O 1
ATOM 723 N N . ARG A 1 88 ? -6.823 -0.829 -6.161 1.00 89.50 88 ARG A N 1
ATOM 724 C CA . ARG A 1 88 ? -8.295 -0.868 -6.173 1.00 89.50 88 ARG A CA 1
ATOM 725 C C . ARG A 1 88 ? -8.917 -0.244 -4.926 1.00 89.50 88 ARG A C 1
ATOM 727 O O . ARG A 1 88 ? -9.881 0.499 -5.052 1.00 89.50 88 ARG A O 1
ATOM 734 N N . LEU A 1 89 ? -8.369 -0.540 -3.748 1.00 85.06 89 LEU A N 1
ATOM 735 C CA . LEU A 1 89 ? -8.910 -0.077 -2.469 1.00 85.06 89 LEU A CA 1
ATOM 736 C C . LEU A 1 89 ? -8.647 1.412 -2.226 1.00 85.06 89 LEU A C 1
ATOM 738 O O . LEU A 1 89 ? -9.462 2.073 -1.593 1.00 85.06 89 LEU A O 1
ATOM 742 N N . ASN A 1 90 ? -7.536 1.955 -2.732 1.00 84.50 90 ASN A N 1
ATOM 743 C CA . ASN A 1 90 ? -7.221 3.371 -2.537 1.00 84.50 90 ASN A CA 1
ATOM 744 C C . ASN A 1 90 ? -7.804 4.288 -3.619 1.00 84.50 90 ASN A C 1
ATOM 746 O O . ASN A 1 90 ? -8.024 5.466 -3.350 1.00 84.50 90 ASN A O 1
ATOM 750 N N . ALA A 1 91 ? -8.080 3.781 -4.824 1.00 83.69 91 ALA A N 1
ATOM 751 C CA . ALA A 1 91 ? -8.552 4.601 -5.941 1.00 83.69 91 ALA A CA 1
ATOM 752 C C . ALA A 1 91 ? -9.771 5.500 -5.624 1.00 83.69 91 ALA A C 1
ATOM 754 O O . ALA A 1 91 ? -9.738 6.657 -6.042 1.00 83.69 91 ALA A O 1
ATOM 755 N N . PRO A 1 92 ? -10.806 5.061 -4.870 1.00 83.50 92 PRO A N 1
ATOM 756 C CA . PRO A 1 92 ? -11.958 5.915 -4.560 1.00 83.50 92 PRO A CA 1
ATOM 757 C C . PRO A 1 92 ? -11.632 7.148 -3.706 1.00 83.50 92 PRO A C 1
ATOM 759 O O . PRO A 1 92 ? -12.325 8.155 -3.804 1.00 83.50 92 PRO A O 1
ATOM 762 N N . LEU A 1 93 ? -10.595 7.070 -2.867 1.00 81.12 93 LEU A N 1
ATOM 763 C CA . LEU A 1 93 ? -10.180 8.137 -1.947 1.00 81.12 93 LEU A CA 1
ATOM 764 C C . LEU A 1 93 ? -8.949 8.918 -2.421 1.00 81.12 93 LEU A C 1
ATOM 766 O O . LEU A 1 93 ? -8.590 9.938 -1.834 1.00 81.12 93 LEU A O 1
ATOM 770 N N . ALA A 1 94 ? -8.292 8.419 -3.464 1.00 83.56 94 ALA A N 1
ATOM 771 C CA . ALA A 1 94 ? -7.028 8.920 -3.977 1.00 83.56 94 ALA A CA 1
ATOM 772 C C . ALA A 1 94 ? -7.018 8.873 -5.512 1.00 83.56 94 ALA A C 1
ATOM 774 O O . ALA A 1 94 ? -6.079 8.370 -6.145 1.00 83.56 94 ALA A O 1
ATOM 775 N N . ALA A 1 95 ? -8.103 9.365 -6.115 1.00 79.81 95 ALA A N 1
ATOM 776 C CA . ALA A 1 95 ? -8.280 9.388 -7.560 1.00 79.81 95 ALA A CA 1
ATOM 777 C C . ALA A 1 95 ? -7.108 10.117 -8.236 1.00 79.81 95 ALA A C 1
ATOM 779 O O . ALA A 1 95 ? -6.684 11.188 -7.809 1.00 79.81 95 ALA A O 1
ATOM 780 N N . GLY A 1 96 ? -6.541 9.504 -9.277 1.00 84.50 96 GLY A N 1
ATOM 781 C CA . GLY A 1 96 ? -5.386 10.048 -9.997 1.00 84.50 96 GLY A CA 1
ATOM 782 C C . GLY A 1 96 ? -4.039 9.928 -9.270 1.00 84.50 96 GLY A C 1
ATOM 783 O O . GLY A 1 96 ? -3.016 10.244 -9.878 1.00 84.50 96 GLY A O 1
ATOM 784 N N . ILE A 1 97 ? -4.011 9.442 -8.021 1.00 89.94 97 ILE A N 1
ATOM 785 C CA . ILE A 1 97 ? -2.771 9.201 -7.268 1.00 89.94 97 ILE A CA 1
ATOM 786 C C . ILE A 1 97 ? -2.273 7.780 -7.468 1.00 89.94 97 ILE A C 1
ATOM 788 O O . ILE A 1 97 ? -1.098 7.609 -7.765 1.00 89.94 97 ILE A O 1
ATOM 792 N N . TYR A 1 98 ? -3.136 6.769 -7.356 1.00 90.56 98 TYR A N 1
ATOM 793 C CA . TYR A 1 98 ? -2.770 5.377 -7.637 1.00 90.56 98 TYR A CA 1
ATOM 794 C C . TYR A 1 98 ? -2.922 5.106 -9.134 1.00 90.56 98 TYR A C 1
ATOM 796 O O . TYR A 1 98 ? -4.033 5.041 -9.654 1.00 90.56 98 TYR A O 1
ATOM 804 N N . LEU A 1 99 ? -1.794 4.971 -9.831 1.00 94.06 99 LEU A N 1
ATOM 805 C CA . LEU A 1 99 ? -1.739 4.916 -11.295 1.00 94.06 99 LEU A CA 1
ATOM 806 C C . LEU A 1 99 ? -1.865 3.493 -11.847 1.00 94.06 99 LEU A C 1
ATOM 808 O O . LEU A 1 99 ? -2.238 3.318 -13.005 1.00 94.06 99 LEU A O 1
ATOM 812 N N . GLY A 1 100 ? -1.549 2.479 -11.039 1.00 96.31 100 GLY A N 1
ATOM 813 C CA . GLY A 1 100 ? -1.651 1.078 -11.435 1.00 96.31 100 GLY A CA 1
ATOM 814 C C . GLY A 1 100 ? -0.536 0.206 -10.873 1.00 96.31 100 GLY A C 1
ATOM 815 O O . GLY A 1 100 ? 0.072 0.519 -9.846 1.00 96.31 100 GLY A O 1
ATOM 816 N N . VAL A 1 101 ? -0.281 -0.905 -11.559 1.00 98.44 101 VAL A N 1
ATOM 817 C CA . VAL A 1 101 ? 0.725 -1.907 -11.199 1.00 98.44 101 VAL A CA 1
ATOM 818 C C . VAL A 1 101 ? 1.768 -1.999 -12.311 1.00 98.44 101 VAL A C 1
ATOM 820 O O . VAL A 1 101 ? 1.421 -2.181 -13.477 1.00 98.44 101 VAL A O 1
ATOM 823 N N . ALA A 1 102 ? 3.046 -1.886 -11.959 1.00 98.38 102 ALA A N 1
ATOM 824 C CA . ALA A 1 102 ? 4.160 -2.108 -12.877 1.00 98.38 102 ALA A CA 1
ATOM 825 C C . ALA A 1 102 ? 4.837 -3.453 -12.564 1.00 98.38 102 ALA A C 1
ATOM 827 O O . ALA A 1 102 ? 5.174 -3.700 -11.401 1.00 98.38 102 ALA A O 1
ATOM 828 N N . PRO A 1 103 ? 5.058 -4.332 -13.560 1.00 98.00 103 PRO A N 1
ATOM 829 C CA . PRO A 1 103 ? 5.872 -5.523 -13.366 1.00 98.00 103 PRO A CA 1
ATOM 830 C C . PRO A 1 103 ? 7.345 -5.130 -13.212 1.00 98.00 103 PRO A C 1
ATOM 832 O O . PRO A 1 103 ? 7.827 -4.215 -13.877 1.00 98.00 103 PRO A O 1
ATOM 835 N N . VAL A 1 104 ? 8.075 -5.859 -12.380 1.00 98.25 104 VAL A N 1
ATOM 836 C CA . VAL A 1 104 ? 9.538 -5.842 -12.342 1.00 98.25 104 VAL A CA 1
ATOM 837 C C . VAL A 1 104 ? 10.029 -6.936 -13.277 1.00 98.25 104 VAL A C 1
ATOM 839 O O . VAL A 1 104 ? 9.711 -8.112 -13.084 1.00 98.25 104 VAL A O 1
ATOM 842 N N . ILE A 1 105 ? 10.775 -6.550 -14.304 1.00 97.69 105 ILE A N 1
ATOM 843 C CA . ILE A 1 105 ? 11.233 -7.417 -15.385 1.00 97.69 105 ILE A CA 1
ATOM 844 C C . ILE A 1 105 ? 12.737 -7.621 -15.239 1.00 97.69 105 ILE A C 1
ATOM 846 O O . ILE A 1 105 ? 13.484 -6.658 -15.113 1.00 97.69 105 ILE A O 1
ATOM 850 N N . GLN A 1 106 ? 13.170 -8.877 -15.280 1.00 97.31 106 GLN A N 1
ATOM 851 C CA . GLN A 1 106 ? 14.557 -9.241 -15.551 1.00 97.31 106 GLN A CA 1
ATOM 852 C C . GLN A 1 106 ? 14.670 -9.580 -17.037 1.00 97.31 106 GLN A C 1
ATOM 854 O O . GLN A 1 106 ? 14.040 -10.540 -17.494 1.00 97.31 106 GLN A O 1
ATOM 859 N N . ALA A 1 107 ? 15.427 -8.784 -17.784 1.00 95.19 107 ALA A N 1
ATOM 860 C CA . ALA A 1 107 ? 15.683 -8.994 -19.202 1.00 95.19 107 ALA A CA 1
ATOM 861 C C . ALA A 1 107 ? 16.643 -10.175 -19.439 1.00 95.19 107 ALA A C 1
ATOM 863 O O . ALA A 1 107 ? 17.142 -10.803 -18.505 1.00 95.19 107 ALA A O 1
ATOM 864 N N . LEU A 1 108 ? 16.876 -10.512 -20.711 1.00 92.31 108 LEU A N 1
ATOM 865 C CA . LEU A 1 108 ? 17.739 -11.638 -21.099 1.00 92.31 108 LEU A CA 1
ATOM 866 C C . LEU A 1 108 ? 19.223 -11.415 -20.764 1.00 92.31 108 LEU A C 1
ATOM 868 O O . LEU A 1 108 ? 19.960 -12.386 -20.639 1.00 92.31 108 LEU A O 1
ATOM 872 N N . ASP A 1 109 ? 19.645 -10.160 -20.616 1.00 93.00 109 ASP A N 1
ATOM 873 C CA . ASP A 1 109 ? 20.992 -9.743 -20.207 1.00 93.00 109 ASP A CA 1
ATOM 874 C C . ASP A 1 109 ? 21.118 -9.541 -18.683 1.00 93.00 109 ASP A C 1
ATOM 876 O O . ASP A 1 109 ? 22.040 -8.877 -18.212 1.00 93.00 109 ASP A O 1
ATOM 880 N N . ASP A 1 110 ? 20.169 -10.086 -17.913 1.00 91.06 110 ASP A N 1
ATOM 881 C CA . ASP A 1 110 ? 20.049 -9.953 -16.458 1.00 91.06 110 ASP A CA 1
ATOM 882 C C . ASP A 1 110 ? 19.818 -8.525 -15.933 1.00 91.06 110 ASP A C 1
ATOM 884 O O . ASP A 1 110 ? 19.793 -8.312 -14.715 1.00 91.06 110 ASP A O 1
ATOM 888 N N . THR A 1 111 ? 19.575 -7.541 -16.806 1.00 95.12 111 THR A N 1
ATOM 889 C CA . THR A 1 111 ? 19.163 -6.206 -16.359 1.00 95.12 111 THR A CA 1
ATOM 890 C C . THR A 1 111 ? 17.773 -6.256 -15.729 1.00 95.12 111 THR A C 1
ATOM 892 O O . THR A 1 111 ? 16.884 -6.971 -16.191 1.00 95.12 111 THR A O 1
ATOM 895 N N . VAL A 1 112 ? 17.584 -5.512 -14.635 1.00 97.25 112 VAL A N 1
ATOM 896 C CA . VAL A 1 112 ? 16.313 -5.450 -13.903 1.00 97.25 112 VAL A CA 1
ATOM 897 C C . VAL A 1 112 ? 15.739 -4.044 -13.996 1.00 97.25 112 VAL A C 1
ATOM 899 O O . VAL A 1 112 ? 16.413 -3.073 -13.650 1.00 97.25 112 VAL A O 1
ATOM 902 N N . SER A 1 113 ? 14.490 -3.943 -14.438 1.00 97.31 113 SER A N 1
ATOM 903 C CA . SER A 1 113 ? 13.776 -2.680 -14.620 1.00 97.31 113 SER A CA 1
ATOM 904 C C . SER A 1 113 ? 12.281 -2.828 -14.340 1.00 97.31 113 SER A C 1
ATOM 906 O O . SER A 1 113 ? 11.733 -3.930 -14.282 1.00 97.31 113 SER A O 1
ATOM 908 N N . PHE A 1 114 ? 11.599 -1.708 -14.147 1.00 97.75 114 PHE A N 1
ATOM 909 C CA . PHE A 1 114 ? 10.150 -1.628 -14.183 1.00 97.75 114 PHE A CA 1
ATOM 910 C C . PHE A 1 114 ? 9.665 -1.643 -15.634 1.00 97.75 114 PHE A C 1
ATOM 912 O O . PHE A 1 114 ? 10.154 -0.901 -16.486 1.00 97.75 114 PHE A O 1
ATOM 919 N N . GLY A 1 115 ? 8.654 -2.461 -15.910 1.00 95.56 115 GLY A N 1
ATOM 920 C CA . GLY A 1 115 ? 7.867 -2.352 -17.131 1.00 95.56 115 GLY A CA 1
ATOM 921 C C . GLY A 1 115 ? 6.894 -1.172 -17.077 1.00 95.56 115 GLY A C 1
ATOM 922 O O . GLY A 1 115 ? 6.807 -0.444 -16.087 1.00 95.56 115 GLY A O 1
ATOM 923 N N . LYS A 1 116 ? 6.106 -1.008 -18.144 1.00 95.38 116 LYS A N 1
ATOM 924 C CA . LYS A 1 116 ? 5.017 -0.021 -18.159 1.00 95.38 116 LYS A CA 1
ATOM 925 C C . LYS A 1 116 ? 3.994 -0.298 -17.050 1.00 95.38 116 LYS A C 1
ATOM 927 O O . LYS A 1 116 ? 3.785 -1.448 -16.665 1.00 95.38 116 LYS A O 1
ATOM 932 N N . THR A 1 117 ? 3.324 0.749 -16.588 1.00 97.38 117 THR A N 1
ATOM 933 C CA . THR A 1 117 ? 2.229 0.648 -15.616 1.00 97.38 117 THR A CA 1
ATOM 934 C C . THR A 1 117 ? 0.952 0.159 -16.298 1.00 97.38 117 THR A C 1
ATOM 936 O O . THR A 1 117 ? 0.597 0.640 -17.374 1.00 97.38 117 THR A O 1
ATOM 939 N N . TYR A 1 118 ? 0.248 -0.776 -15.664 1.00 97.75 118 TYR A N 1
ATOM 940 C CA . TYR A 1 118 ? -1.025 -1.320 -16.132 1.00 97.75 118 TYR A CA 1
ATOM 941 C C . TYR A 1 118 ? -2.144 -1.034 -15.126 1.00 97.75 118 TYR A C 1
ATOM 943 O O . TYR A 1 118 ? -1.890 -1.006 -13.916 1.00 97.75 118 TYR A O 1
ATOM 951 N N . PRO A 1 119 ? -3.399 -0.901 -15.590 1.00 96.75 119 PRO A N 1
ATOM 952 C CA . PRO A 1 119 ? -4.555 -1.043 -14.717 1.00 96.75 119 PRO A CA 1
ATOM 953 C C . PRO A 1 119 ? -4.512 -2.392 -13.977 1.00 96.75 119 PRO A C 1
ATOM 955 O O . PRO A 1 119 ? -4.043 -3.377 -14.556 1.00 96.75 119 PRO A O 1
ATOM 958 N N . PRO A 1 120 ? -5.011 -2.472 -12.729 1.00 93.81 120 PRO A N 1
ATOM 959 C CA . PRO A 1 120 ? -5.050 -3.730 -11.989 1.00 93.81 120 PRO A CA 1
ATOM 960 C C . PRO A 1 120 ? -5.715 -4.856 -12.789 1.00 93.81 120 PRO A C 1
ATOM 962 O O . PRO A 1 120 ? -6.771 -4.646 -13.384 1.00 93.81 120 PRO A O 1
ATOM 965 N N . ALA A 1 121 ? -5.114 -6.047 -12.751 1.00 94.38 121 ALA A N 1
ATOM 966 C CA . ALA A 1 121 ? -5.529 -7.252 -13.477 1.00 94.38 121 ALA A CA 1
ATOM 967 C C . ALA A 1 121 ? -5.305 -7.214 -15.003 1.00 94.38 121 ALA A C 1
ATOM 969 O O . ALA A 1 121 ? -5.772 -8.107 -15.708 1.00 94.38 121 ALA A O 1
ATOM 970 N N . SER A 1 122 ? -4.576 -6.217 -15.513 1.00 96.94 122 SER A N 1
ATOM 971 C CA . SER A 1 122 ? -4.161 -6.133 -16.925 1.00 96.94 122 SER A CA 1
ATOM 972 C C . SER A 1 122 ? -2.648 -6.286 -17.121 1.00 96.94 122 SER A C 1
ATOM 974 O O . SER A 1 122 ? -2.170 -6.310 -18.255 1.00 96.94 122 SER A O 1
ATOM 976 N N . GLU A 1 123 ? -1.878 -6.362 -16.036 1.00 95.44 123 GLU A N 1
ATOM 977 C CA . GLU A 1 123 ? -0.437 -6.596 -16.061 1.00 95.44 123 GLU A CA 1
ATOM 978 C C . GLU A 1 123 ? -0.089 -8.057 -16.415 1.00 95.44 123 GLU A C 1
ATOM 980 O O . GLU A 1 123 ? -0.860 -8.972 -16.110 1.00 95.44 123 GLU A O 1
ATOM 985 N N . PRO A 1 124 ? 1.076 -8.314 -17.044 1.00 95.62 124 PRO A N 1
ATOM 986 C CA . PRO A 1 124 ? 1.502 -9.671 -17.378 1.00 95.62 124 PRO A CA 1
ATOM 987 C C . PRO A 1 124 ? 1.649 -10.534 -16.123 1.00 95.62 124 PRO A C 1
ATOM 989 O O . PRO A 1 124 ? 2.104 -10.050 -15.086 1.00 95.62 124 PRO A O 1
ATOM 992 N N . ALA A 1 125 ? 1.305 -11.817 -16.235 1.00 95.25 125 ALA A N 1
ATOM 993 C CA . ALA A 1 125 ? 1.465 -12.797 -15.163 1.00 95.25 125 ALA A CA 1
ATOM 994 C C . ALA A 1 125 ? 2.953 -13.051 -14.820 1.00 95.25 125 ALA A C 1
ATOM 996 O O . ALA A 1 125 ? 3.830 -12.784 -15.650 1.00 95.25 125 ALA A O 1
ATOM 997 N N . PRO A 1 126 ? 3.255 -13.596 -13.625 1.00 95.06 126 PRO A N 1
ATOM 998 C CA . PRO A 1 126 ? 4.620 -13.938 -13.240 1.00 95.06 126 PRO A CA 1
ATOM 999 C C . PRO A 1 126 ? 5.246 -14.941 -14.218 1.00 95.06 126 PRO A C 1
ATOM 1001 O O . PRO A 1 126 ? 4.581 -15.882 -14.652 1.00 95.06 126 PRO A O 1
ATOM 1004 N N . GLY A 1 127 ? 6.541 -14.798 -14.513 1.00 92.62 127 GLY A N 1
ATOM 1005 C CA . GLY A 1 127 ? 7.265 -15.721 -15.395 1.00 92.62 127 GLY A CA 1
ATOM 1006 C C . GLY A 1 127 ? 7.696 -15.107 -16.726 1.00 92.62 127 GLY A C 1
ATOM 1007 O O . GLY A 1 127 ? 7.869 -13.897 -16.838 1.00 92.62 127 GLY A O 1
ATOM 1008 N N . ARG A 1 128 ? 7.979 -15.955 -17.724 1.00 92.94 128 ARG A N 1
ATOM 1009 C CA . ARG A 1 128 ? 8.593 -15.527 -18.993 1.00 92.94 128 ARG A CA 1
ATOM 1010 C C . ARG A 1 128 ? 7.648 -14.648 -19.811 1.00 92.94 128 ARG A C 1
ATOM 1012 O O . ARG A 1 128 ? 6.491 -14.995 -20.014 1.00 92.94 128 ARG A O 1
ATOM 1019 N N . ILE A 1 129 ? 8.196 -13.567 -20.354 1.00 89.31 129 ILE A N 1
ATOM 1020 C CA . ILE A 1 129 ? 7.569 -12.733 -21.371 1.00 89.31 129 ILE A CA 1
ATOM 1021 C C . ILE A 1 129 ? 8.383 -12.900 -22.656 1.00 89.31 129 ILE A C 1
ATOM 1023 O O . ILE A 1 129 ? 9.589 -12.636 -22.679 1.00 89.31 129 ILE A O 1
ATOM 1027 N N . ASN A 1 130 ? 7.725 -13.361 -23.719 1.00 82.50 130 ASN A N 1
ATOM 1028 C CA . ASN A 1 130 ? 8.372 -13.662 -24.995 1.00 82.50 130 ASN A CA 1
ATOM 1029 C C . ASN A 1 130 ? 9.162 -12.454 -25.521 1.00 82.50 130 ASN A C 1
ATOM 1031 O O . ASN A 1 130 ? 8.600 -11.385 -25.732 1.00 82.50 130 ASN A O 1
ATOM 1035 N N . GLY A 1 131 ? 10.466 -12.642 -25.734 1.00 78.25 131 GLY A N 1
ATOM 1036 C CA . GLY A 1 131 ? 11.356 -11.627 -26.306 1.00 78.25 131 GLY A CA 1
ATOM 1037 C C . GLY A 1 131 ? 11.802 -10.503 -25.361 1.00 78.25 131 GLY A C 1
ATOM 1038 O O . GLY A 1 131 ? 12.687 -9.748 -25.740 1.00 78.25 131 GLY A O 1
ATOM 1039 N N . THR A 1 132 ? 11.259 -10.398 -24.142 1.00 80.50 132 THR A N 1
ATOM 1040 C CA . THR A 1 132 ? 11.581 -9.303 -23.196 1.00 80.50 132 THR A CA 1
ATOM 1041 C C . THR A 1 132 ? 12.176 -9.759 -21.865 1.00 80.50 132 THR A C 1
ATOM 1043 O O . THR A 1 132 ? 12.717 -8.930 -21.143 1.00 80.50 132 THR A O 1
ATOM 1046 N N . GLY A 1 133 ? 12.099 -11.049 -21.518 1.00 93.25 133 GLY A N 1
ATOM 1047 C CA . GLY A 1 133 ? 12.688 -11.586 -20.284 1.00 93.25 133 GLY A CA 1
ATOM 1048 C C . GLY A 1 133 ? 11.667 -12.280 -19.386 1.00 93.25 133 GLY A C 1
ATOM 1049 O O . GLY A 1 133 ? 10.902 -13.120 -19.856 1.00 93.25 133 GLY A O 1
ATOM 1050 N N . ARG A 1 134 ? 11.660 -11.977 -18.084 1.00 96.44 134 ARG A N 1
ATOM 1051 C CA . ARG A 1 134 ? 10.751 -12.577 -17.088 1.00 96.44 134 ARG A CA 1
ATOM 1052 C C . ARG A 1 134 ? 10.249 -11.555 -16.068 1.00 96.44 134 ARG A C 1
ATOM 1054 O O . ARG A 1 134 ? 11.038 -10.770 -15.555 1.00 96.44 134 ARG A O 1
ATOM 1061 N N . VAL A 1 135 ? 8.964 -11.610 -15.721 1.00 97.75 135 VAL A N 1
ATOM 1062 C CA . VAL A 1 135 ? 8.410 -10.892 -14.566 1.00 97.75 135 VAL A CA 1
ATOM 1063 C C . VAL A 1 135 ? 8.857 -11.592 -13.289 1.00 97.75 135 VAL A C 1
ATOM 1065 O O . VAL A 1 135 ? 8.580 -12.780 -13.098 1.00 97.75 135 VAL A O 1
ATOM 1068 N N . ILE A 1 136 ? 9.556 -10.855 -12.431 1.00 97.19 136 ILE A N 1
ATOM 1069 C CA . ILE A 1 136 ? 10.133 -11.349 -11.175 1.00 97.19 136 ILE A CA 1
ATOM 1070 C C . ILE A 1 136 ? 9.532 -10.702 -9.929 1.00 97.19 136 ILE A C 1
ATOM 1072 O O . ILE A 1 136 ? 9.717 -11.234 -8.837 1.00 97.19 136 ILE A O 1
ATOM 1076 N N . ASP A 1 137 ? 8.818 -9.587 -10.073 1.00 98.00 137 ASP A N 1
ATOM 1077 C CA . ASP A 1 137 ? 8.080 -8.936 -8.989 1.00 98.00 137 ASP A CA 1
ATOM 1078 C C . ASP A 1 137 ? 7.066 -7.917 -9.538 1.00 98.00 137 ASP A C 1
ATOM 1080 O O . ASP A 1 137 ? 6.921 -7.782 -10.754 1.00 98.00 137 ASP A O 1
ATOM 1084 N N . TYR A 1 138 ? 6.390 -7.182 -8.653 1.00 98.50 138 TYR A N 1
ATOM 1085 C CA . TYR A 1 138 ? 5.484 -6.085 -8.990 1.00 98.50 138 TYR A CA 1
ATOM 1086 C C . TYR A 1 138 ? 5.656 -4.895 -8.042 1.00 98.50 138 TYR A C 1
ATOM 1088 O O . TYR A 1 138 ? 6.022 -5.039 -6.873 1.00 98.50 138 TYR A O 1
ATOM 1096 N N . ALA A 1 139 ? 5.331 -3.709 -8.548 1.00 98.44 139 ALA A N 1
ATOM 1097 C CA . ALA A 1 139 ? 5.245 -2.483 -7.773 1.00 98.44 139 ALA A CA 1
ATOM 1098 C C . ALA A 1 139 ? 3.893 -1.801 -7.979 1.00 98.44 139 ALA A C 1
ATOM 1100 O O . ALA A 1 139 ? 3.367 -1.756 -9.091 1.00 98.44 139 ALA A O 1
ATOM 1101 N N . VAL A 1 140 ? 3.357 -1.219 -6.908 1.00 98.00 140 VAL A N 1
ATOM 1102 C CA . VAL A 1 140 ? 2.300 -0.209 -7.025 1.00 98.00 140 VAL A CA 1
ATOM 1103 C C . VAL A 1 140 ? 2.942 1.098 -7.464 1.00 98.00 140 VAL A C 1
ATOM 1105 O O . VAL A 1 140 ? 3.924 1.525 -6.855 1.00 98.00 140 VAL A O 1
ATOM 1108 N N . VAL A 1 141 ? 2.382 1.722 -8.497 1.00 97.00 141 VAL A N 1
ATOM 1109 C CA . VAL A 1 141 ? 2.851 3.008 -9.016 1.00 97.00 141 VAL A CA 1
ATOM 1110 C C . VAL A 1 141 ? 1.891 4.103 -8.584 1.00 97.00 141 VAL A C 1
ATOM 1112 O O . VAL A 1 141 ? 0.681 3.999 -8.798 1.00 97.00 141 VAL A O 1
ATOM 1115 N N . MET A 1 142 ? 2.433 5.154 -7.978 1.00 93.94 142 MET A N 1
ATOM 1116 C CA . MET A 1 142 ? 1.671 6.307 -7.506 1.00 93.94 142 MET A CA 1
ATOM 1117 C C . MET A 1 142 ? 2.303 7.612 -7.984 1.00 93.94 142 MET A C 1
ATOM 1119 O O . MET A 1 142 ? 3.505 7.653 -8.244 1.00 93.94 142 MET A O 1
ATOM 1123 N N . ARG A 1 143 ? 1.524 8.694 -8.053 1.00 91.62 143 ARG A N 1
ATOM 1124 C CA . ARG A 1 143 ? 2.085 10.052 -8.113 1.00 91.62 143 ARG A CA 1
ATOM 1125 C C . ARG A 1 143 ? 2.769 10.386 -6.792 1.00 91.62 143 ARG A C 1
ATOM 1127 O O . ARG A 1 143 ? 2.242 10.064 -5.726 1.00 91.62 143 ARG A O 1
ATOM 1134 N N . ARG A 1 144 ? 3.923 11.050 -6.851 1.00 89.25 144 ARG A N 1
ATOM 1135 C CA . ARG A 1 144 ? 4.541 11.636 -5.660 1.00 89.25 144 ARG A CA 1
ATOM 1136 C C . ARG A 1 144 ? 3.704 12.831 -5.220 1.00 89.25 144 ARG A C 1
ATOM 1138 O O . ARG A 1 144 ? 3.418 13.724 -6.011 1.00 89.25 144 ARG A O 1
ATOM 1145 N N . LEU A 1 145 ? 3.310 12.828 -3.953 1.00 89.38 145 LEU A N 1
ATOM 1146 C CA . LEU A 1 145 ? 2.617 13.946 -3.328 1.00 89.38 145 LEU A CA 1
ATOM 1147 C C . LEU A 1 145 ? 3.604 14.784 -2.508 1.00 89.38 145 LEU A C 1
ATOM 1149 O O . LEU A 1 145 ? 4.525 14.218 -1.912 1.00 89.38 145 LEU A O 1
ATOM 1153 N N . PRO A 1 146 ? 3.422 16.113 -2.445 1.00 88.50 146 PRO A N 1
ATOM 1154 C CA . PRO A 1 146 ? 4.280 16.972 -1.641 1.00 88.50 146 PRO A CA 1
ATOM 1155 C C . PRO A 1 146 ? 4.072 16.686 -0.150 1.00 88.50 146 PRO A C 1
ATOM 1157 O O . PRO A 1 146 ? 2.950 16.735 0.351 1.00 88.50 146 PRO A O 1
ATOM 1160 N N . GLU A 1 147 ? 5.155 16.421 0.583 1.00 86.81 147 GLU A N 1
ATOM 1161 C CA . GLU A 1 147 ? 5.093 16.119 2.025 1.00 86.81 147 GLU A CA 1
ATOM 1162 C C . GLU A 1 147 ? 4.475 17.267 2.841 1.00 86.81 147 GLU A C 1
ATOM 1164 O O . GLU A 1 147 ? 3.752 17.035 3.813 1.00 86.81 147 GLU A O 1
ATOM 1169 N N . SER A 1 148 ? 4.675 18.507 2.385 1.00 90.56 148 SER A N 1
ATOM 1170 C CA . SER A 1 148 ? 4.099 19.720 2.973 1.00 90.56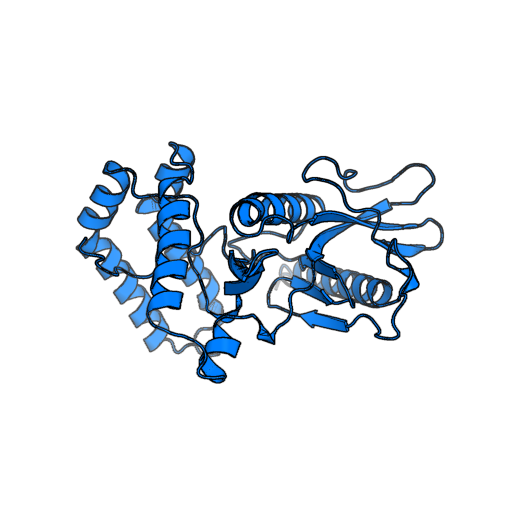 148 SER A CA 1
ATOM 1171 C C . SER A 1 148 ? 2.572 19.804 2.875 1.00 90.56 148 SER A C 1
ATOM 1173 O O . SER A 1 148 ? 1.968 20.606 3.586 1.00 90.56 148 SER A O 1
ATOM 1175 N N . ALA A 1 149 ? 1.943 18.988 2.023 1.00 88.88 149 ALA A N 1
ATOM 1176 C CA . ALA A 1 149 ? 0.490 18.919 1.889 1.00 88.88 149 ALA A CA 1
ATOM 1177 C C . ALA A 1 149 ? -0.157 17.872 2.807 1.00 88.88 149 ALA A C 1
ATOM 1179 O O . ALA A 1 149 ? -1.383 17.745 2.815 1.00 88.88 149 ALA A O 1
ATOM 1180 N N . THR A 1 150 ? 0.629 17.117 3.581 1.00 91.06 150 THR A N 1
ATOM 1181 C CA . THR A 1 150 ? 0.060 16.210 4.584 1.00 91.06 150 THR A CA 1
ATOM 1182 C C . THR A 1 150 ? -0.653 17.001 5.681 1.00 91.06 150 THR A C 1
ATOM 1184 O O . THR A 1 150 ? -0.192 18.063 6.102 1.00 91.06 150 THR A O 1
ATOM 1187 N N . LEU A 1 151 ? -1.754 16.469 6.216 1.00 90.12 151 LEU A N 1
ATOM 1188 C CA . LEU A 1 151 ? -2.470 17.093 7.330 1.00 90.12 151 LEU A CA 1
ATOM 1189 C C . LEU A 1 151 ? -1.578 17.199 8.575 1.00 90.12 151 LEU A C 1
ATOM 1191 O O . LEU A 1 151 ? -1.729 18.127 9.362 1.00 90.12 151 LEU A O 1
ATOM 1195 N N . HIS A 1 152 ? -0.615 16.284 8.725 1.00 91.56 152 HIS A N 1
ATOM 1196 C CA . HIS A 1 152 ? 0.423 16.369 9.748 1.00 91.56 152 HIS A CA 1
ATOM 1197 C C . HIS A 1 152 ? 1.312 17.610 9.577 1.00 91.56 152 HIS A C 1
ATOM 1199 O O . HIS A 1 152 ? 1.418 18.393 10.517 1.00 91.56 152 HIS A O 1
ATOM 1205 N N . ALA A 1 153 ? 1.879 17.836 8.387 1.00 92.00 153 ALA A N 1
ATOM 1206 C CA . ALA A 1 153 ? 2.708 19.013 8.119 1.00 92.00 153 ALA A CA 1
ATOM 1207 C C . ALA A 1 153 ? 1.907 20.320 8.227 1.00 92.00 153 ALA A C 1
ATOM 1209 O O . ALA A 1 153 ? 2.401 21.322 8.742 1.00 92.00 153 ALA A O 1
ATOM 1210 N N . LEU A 1 154 ? 0.642 20.317 7.792 1.00 93.56 154 LEU A N 1
ATOM 1211 C CA . LEU A 1 154 ? -0.252 21.462 7.968 1.00 93.56 154 LEU A CA 1
ATOM 1212 C C . LEU A 1 154 ? -0.527 21.750 9.444 1.00 93.56 154 LEU A C 1
ATOM 1214 O O . LEU A 1 154 ? -0.606 22.917 9.826 1.00 93.56 154 LEU A O 1
ATOM 1218 N N . LEU A 1 155 ? -0.670 20.711 10.271 1.00 95.81 155 LEU A N 1
ATOM 1219 C CA . LEU A 1 155 ? -0.880 20.864 11.707 1.00 95.81 155 LEU A CA 1
ATOM 1220 C C . LEU A 1 155 ? 0.355 21.477 12.371 1.00 95.81 155 LEU A C 1
ATOM 1222 O O . LEU A 1 155 ? 0.219 22.441 13.119 1.00 95.81 155 LEU A O 1
ATOM 1226 N N . GLU A 1 156 ? 1.547 20.969 12.053 1.00 96.69 156 GLU A N 1
ATOM 1227 C CA . GLU A 1 156 ? 2.815 21.515 12.555 1.00 96.69 156 GLU A CA 1
ATOM 1228 C C . GLU A 1 156 ? 3.034 22.968 12.116 1.00 96.69 156 GLU A C 1
ATOM 1230 O O . GLU A 1 156 ? 3.530 23.785 12.888 1.00 96.69 156 GLU A O 1
ATOM 1235 N N . ALA A 1 157 ? 2.595 23.319 10.907 1.00 95.88 157 ALA A N 1
ATOM 1236 C CA . ALA A 1 157 ? 2.649 24.681 10.388 1.00 95.88 157 ALA A CA 1
ATOM 1237 C C . ALA A 1 157 ? 1.531 25.607 10.917 1.00 95.88 157 ALA A C 1
ATOM 1239 O O . ALA A 1 157 ? 1.442 26.751 10.470 1.00 95.88 157 ALA A O 1
ATOM 1240 N N . GLY A 1 158 ? 0.648 25.135 11.807 1.00 96.31 158 GLY A N 1
ATOM 1241 C CA . GLY A 1 158 ? -0.470 25.924 12.342 1.00 96.31 158 GLY A CA 1
ATOM 1242 C C . GLY A 1 158 ? -1.558 26.268 11.314 1.00 96.31 158 GLY A C 1
ATOM 1243 O O . GLY A 1 158 ? -2.290 27.236 11.493 1.00 96.31 158 GLY A O 1
ATOM 1244 N N . LYS A 1 159 ? -1.661 25.500 10.222 1.00 94.19 159 LYS A N 1
ATOM 1245 C CA . LYS A 1 159 ? -2.586 25.733 9.095 1.00 94.19 159 LYS A CA 1
ATOM 1246 C C . LYS A 1 159 ? -3.875 24.908 9.164 1.00 94.19 159 LYS A C 1
ATOM 1248 O O . LYS A 1 159 ? -4.722 25.024 8.281 1.00 94.19 159 LYS A O 1
ATOM 1253 N N . VAL A 1 160 ? -4.028 24.055 10.177 1.00 94.56 160 VAL A N 1
ATOM 1254 C CA . VAL A 1 160 ? -5.247 23.257 10.374 1.00 94.56 160 VAL A CA 1
ATOM 1255 C C . VAL A 1 160 ? -6.289 24.082 11.112 1.00 94.56 160 VAL A C 1
ATOM 1257 O O . VAL A 1 160 ? -6.074 24.481 12.253 1.00 94.56 160 VAL A O 1
ATOM 1260 N N . THR A 1 161 ? -7.434 24.303 10.468 1.00 93.88 161 THR A N 1
ATOM 1261 C CA . THR A 1 161 ? -8.575 25.014 11.057 1.00 93.88 161 THR A CA 1
ATOM 1262 C C . THR A 1 161 ? -9.726 24.051 11.376 1.00 93.88 161 THR A C 1
ATOM 1264 O O . THR A 1 161 ? -9.787 22.951 10.809 1.00 93.88 161 THR A O 1
ATOM 1267 N N . PRO A 1 162 ? -10.672 24.430 12.255 1.00 95.06 162 PRO A N 1
ATOM 1268 C CA . PRO A 1 162 ? -11.886 23.646 12.487 1.00 95.06 162 PRO A CA 1
ATOM 1269 C C . PRO A 1 162 ? -12.666 23.347 11.198 1.00 95.06 162 PRO A C 1
ATOM 1271 O O . PRO A 1 162 ? -13.140 22.230 11.004 1.00 95.06 162 PRO A O 1
ATOM 1274 N N . GLU A 1 163 ? -12.740 24.306 10.273 1.00 92.19 163 GLU A N 1
ATOM 1275 C CA . GLU A 1 163 ? -13.437 24.158 8.991 1.00 92.19 163 GLU A CA 1
ATOM 1276 C C . GLU A 1 163 ? -12.760 23.108 8.104 1.00 92.19 163 GLU A C 1
ATOM 1278 O O . GLU A 1 163 ? -13.441 22.319 7.446 1.00 92.19 163 GLU A O 1
ATOM 1283 N N . LEU A 1 164 ? -11.422 23.060 8.105 1.00 89.88 164 LEU A N 1
ATOM 1284 C CA . LEU A 1 164 ? -10.666 22.020 7.408 1.00 89.88 164 LEU A CA 1
ATOM 1285 C C . LEU A 1 164 ? -10.983 20.633 7.980 1.00 89.88 164 LEU A C 1
ATOM 1287 O O . LEU A 1 164 ? -11.235 19.695 7.225 1.00 89.88 164 LEU A O 1
ATOM 1291 N N . MET A 1 165 ? -11.020 20.504 9.308 1.00 93.00 165 MET A N 1
ATOM 1292 C CA . MET A 1 165 ? -11.329 19.232 9.964 1.00 93.00 165 MET A CA 1
ATOM 1293 C C . MET A 1 165 ? -12.757 18.758 9.682 1.00 93.00 165 MET A C 1
ATOM 1295 O O . MET A 1 165 ? -12.963 17.564 9.470 1.00 93.00 165 MET A O 1
ATOM 1299 N N . ILE A 1 166 ? -13.728 19.675 9.602 1.00 92.88 166 ILE A N 1
ATOM 1300 C CA . ILE A 1 166 ? -15.101 19.354 9.183 1.00 92.88 166 ILE A CA 1
ATOM 1301 C C . ILE A 1 166 ? -15.113 18.803 7.751 1.00 92.88 166 ILE A C 1
ATOM 1303 O O . ILE A 1 166 ? -15.775 17.800 7.486 1.00 92.88 166 ILE A O 1
ATOM 1307 N N . LYS A 1 167 ? -14.352 19.400 6.825 1.00 89.19 167 LYS A N 1
ATOM 1308 C CA . LYS A 1 167 ? -14.254 18.900 5.442 1.00 89.19 167 LYS A CA 1
ATOM 1309 C C . LYS A 1 167 ? -13.654 17.494 5.383 1.00 89.19 167 LYS A C 1
ATOM 1311 O O . LYS A 1 167 ? -14.223 16.625 4.727 1.00 89.19 167 LYS A O 1
ATOM 1316 N N . VAL A 1 168 ? -12.570 17.239 6.119 1.00 89.25 168 VAL A N 1
ATOM 1317 C CA . VAL A 1 168 ? -11.974 15.894 6.228 1.00 89.25 168 VAL A CA 1
ATOM 1318 C C . VAL A 1 168 ? -12.984 14.893 6.801 1.00 89.25 168 VAL A C 1
ATOM 1320 O O . VAL A 1 168 ? -13.142 13.801 6.256 1.00 89.25 168 VAL A O 1
ATOM 1323 N N . ALA A 1 169 ? -13.711 15.266 7.858 1.00 90.75 169 ALA A N 1
ATOM 1324 C CA . ALA A 1 169 ? -14.734 14.415 8.461 1.00 90.75 169 ALA A CA 1
ATOM 1325 C C . ALA A 1 169 ? -15.864 14.074 7.474 1.00 90.75 169 ALA A C 1
ATOM 1327 O O . ALA A 1 169 ? -16.281 12.918 7.418 1.00 90.75 169 ALA A O 1
ATOM 1328 N N . HIS A 1 170 ? -16.315 15.034 6.657 1.00 90.88 170 HIS A N 1
ATOM 1329 C CA . HIS A 1 170 ? -17.316 14.782 5.617 1.00 90.88 170 HIS A CA 1
ATOM 1330 C C . HIS A 1 170 ? -16.827 13.792 4.558 1.00 90.88 170 HIS A C 1
ATOM 1332 O O . HIS A 1 170 ? -17.574 12.878 4.218 1.00 90.88 170 HIS A O 1
ATOM 1338 N N . VAL A 1 171 ? -15.582 13.912 4.082 1.00 87.50 171 VAL A N 1
ATOM 1339 C CA . VAL A 1 171 ? -15.009 12.961 3.109 1.00 87.50 171 VAL A CA 1
ATOM 1340 C C . VAL A 1 171 ? -14.995 11.542 3.684 1.00 87.50 171 VAL A C 1
ATOM 1342 O O . VAL A 1 171 ? -15.450 10.601 3.033 1.00 87.50 171 VAL A O 1
ATOM 1345 N N . VAL A 1 172 ? -14.543 11.383 4.933 1.00 87.62 172 VAL A N 1
ATOM 1346 C CA . VAL A 1 172 ? -14.513 10.079 5.616 1.00 87.62 172 VAL A CA 1
ATOM 1347 C C . VAL A 1 172 ? -15.926 9.524 5.826 1.00 87.62 172 VAL A C 1
ATOM 1349 O O . VAL A 1 172 ? -16.180 8.356 5.532 1.00 87.62 172 VAL A O 1
ATOM 1352 N N . ALA A 1 173 ? -16.863 10.348 6.300 1.00 88.88 173 ALA A N 1
ATOM 1353 C CA . ALA A 1 173 ? -18.247 9.938 6.531 1.00 88.88 173 ALA A CA 1
ATOM 1354 C C . ALA A 1 173 ? -18.952 9.534 5.227 1.00 88.88 173 ALA A C 1
ATOM 1356 O O . ALA A 1 173 ? -19.642 8.510 5.186 1.00 88.88 173 ALA A O 1
ATOM 1357 N N . GLN A 1 174 ? -18.741 10.297 4.151 1.00 88.06 174 GLN A N 1
ATOM 1358 C CA . GLN A 1 174 ? -19.286 9.997 2.832 1.00 88.06 174 GLN A CA 1
ATOM 1359 C C . GLN A 1 174 ? -18.723 8.679 2.303 1.00 88.06 174 GLN A C 1
ATOM 1361 O O . GLN A 1 174 ? -19.497 7.833 1.862 1.00 88.06 174 GLN A O 1
ATOM 1366 N N . PHE A 1 175 ? -17.410 8.464 2.417 1.00 85.50 175 PHE A N 1
ATOM 1367 C CA . PHE A 1 175 ? -16.774 7.213 2.013 1.00 85.50 175 PHE A CA 1
ATOM 1368 C C . PHE A 1 175 ? -17.303 6.012 2.804 1.00 85.50 175 PHE A C 1
ATOM 1370 O O . PHE A 1 175 ? -17.680 5.001 2.215 1.00 85.50 175 PHE A O 1
ATOM 1377 N N . HIS A 1 176 ? -17.412 6.117 4.131 1.00 85.38 176 HIS A N 1
ATOM 1378 C CA . HIS A 1 176 ? -17.983 5.048 4.959 1.00 85.38 176 HIS A CA 1
ATOM 1379 C C . HIS A 1 176 ? -19.440 4.728 4.598 1.00 85.38 176 HIS A C 1
ATOM 1381 O O . HIS A 1 176 ? -19.857 3.578 4.721 1.00 85.38 176 HIS A O 1
ATOM 1387 N N . THR A 1 177 ? -20.207 5.726 4.156 1.00 85.12 177 THR A N 1
ATOM 1388 C CA . THR A 1 177 ? -21.615 5.553 3.773 1.00 85.12 177 THR A CA 1
ATOM 1389 C C . THR A 1 177 ? -21.766 4.961 2.369 1.00 85.12 177 THR A C 1
ATOM 1391 O O . THR A 1 177 ? -22.674 4.165 2.148 1.00 85.12 177 THR A O 1
ATOM 1394 N N . SER A 1 178 ? -20.890 5.318 1.423 1.00 83.00 178 SER A N 1
ATOM 1395 C CA . SER A 1 178 ? -20.963 4.860 0.027 1.00 83.00 178 SER A CA 1
ATOM 1396 C C . SER A 1 178 ? -20.262 3.526 -0.230 1.00 83.00 178 SER A C 1
ATOM 1398 O O . SER A 1 178 ? -20.530 2.873 -1.239 1.00 83.00 178 SER A O 1
ATOM 1400 N N . THR A 1 179 ? -19.363 3.112 0.664 1.00 80.31 179 THR A N 1
ATOM 1401 C CA . THR A 1 179 ? -18.631 1.851 0.534 1.00 80.31 179 THR A CA 1
ATOM 1402 C C . THR A 1 179 ? -19.561 0.651 0.691 1.00 80.31 179 THR A C 1
ATOM 1404 O O . THR A 1 179 ? -20.464 0.638 1.534 1.00 80.31 179 THR A O 1
ATOM 1407 N N . ALA A 1 180 ? -19.308 -0.388 -0.107 1.00 74.44 180 ALA A N 1
ATOM 1408 C CA . ALA A 1 180 ? -20.088 -1.614 -0.086 1.00 74.44 180 ALA A CA 1
ATOM 1409 C C . ALA A 1 180 ? -20.189 -2.209 1.331 1.00 74.44 180 ALA A C 1
ATOM 1411 O O . ALA A 1 180 ? -19.203 -2.325 2.061 1.00 74.44 180 ALA A O 1
ATOM 1412 N N . ALA A 1 181 ? -21.397 -2.637 1.683 1.00 73.50 181 ALA A N 1
ATOM 1413 C CA . ALA A 1 181 ? -21.623 -3.678 2.672 1.00 73.50 181 ALA A CA 1
ATOM 1414 C C . ALA A 1 181 ? -22.273 -4.843 1.929 1.00 73.50 181 ALA A C 1
ATOM 1416 O O . ALA A 1 181 ? -23.280 -4.677 1.245 1.00 73.50 181 ALA A O 1
ATOM 1417 N N . ASN A 1 182 ? -21.645 -6.006 2.000 1.00 79.12 182 ASN A N 1
ATOM 1418 C CA . ASN A 1 182 ? -22.192 -7.253 1.488 1.00 79.12 182 ASN A CA 1
ATOM 1419 C C . ASN A 1 182 ? -21.938 -8.349 2.523 1.00 79.12 182 ASN A C 1
ATOM 1421 O O . ASN A 1 182 ? -21.133 -8.166 3.437 1.00 79.12 182 ASN A O 1
ATOM 1425 N N . ASP A 1 183 ? -22.578 -9.504 2.360 1.00 80.31 183 ASP A N 1
ATOM 1426 C CA . ASP A 1 183 ? -22.480 -10.606 3.320 1.00 80.31 183 ASP A CA 1
ATOM 1427 C C . ASP A 1 183 ? -21.041 -11.027 3.632 1.00 80.31 183 ASP A C 1
ATOM 1429 O O . ASP A 1 183 ? -20.742 -11.410 4.763 1.00 80.31 183 ASP A O 1
ATOM 1433 N N . SER A 1 184 ? -20.140 -10.969 2.647 1.00 80.31 184 SER A N 1
ATOM 1434 C CA . SER A 1 184 ? -18.728 -11.298 2.852 1.00 80.31 184 SER A CA 1
ATOM 1435 C C . SER A 1 184 ? -18.046 -10.271 3.758 1.00 80.31 184 SER A C 1
ATOM 1437 O O . SER A 1 184 ? -17.353 -10.651 4.701 1.00 80.31 184 SER A O 1
ATOM 1439 N N . ILE A 1 185 ? -18.278 -8.980 3.506 1.00 80.94 185 ILE A N 1
ATOM 1440 C CA . ILE A 1 185 ? -17.751 -7.864 4.305 1.00 80.94 185 ILE A CA 1
ATOM 1441 C C . ILE A 1 185 ? -18.319 -7.923 5.726 1.00 80.94 185 ILE A C 1
ATOM 1443 O O . ILE A 1 185 ? -17.566 -7.892 6.698 1.00 80.94 185 ILE A O 1
ATOM 1447 N N . SER A 1 186 ? -19.632 -8.107 5.869 1.00 80.44 186 SER A N 1
ATOM 1448 C CA . SER A 1 186 ? -20.280 -8.213 7.176 1.00 80.44 186 SER A CA 1
ATOM 1449 C C . SER A 1 186 ? -19.720 -9.389 7.979 1.00 80.44 186 SER A C 1
ATOM 1451 O O . SER A 1 186 ? -19.364 -9.224 9.148 1.00 80.44 186 SER A O 1
ATOM 1453 N N . LYS A 1 187 ? -19.551 -10.568 7.359 1.00 82.94 187 LYS A N 1
ATOM 1454 C CA . LYS A 1 187 ? -18.945 -11.748 8.009 1.00 82.94 187 LYS A CA 1
ATOM 1455 C C . LYS A 1 187 ? -17.507 -11.495 8.466 1.00 82.94 187 LYS A C 1
ATOM 1457 O O . LYS A 1 187 ? -17.147 -11.951 9.556 1.00 82.94 187 LYS A O 1
ATOM 1462 N N . ALA A 1 188 ? -16.718 -10.746 7.693 1.00 81.81 188 ALA A N 1
ATOM 1463 C CA . ALA A 1 188 ? -15.359 -10.355 8.071 1.00 81.81 188 ALA A CA 1
ATOM 1464 C C . ALA A 1 188 ? -15.327 -9.466 9.332 1.00 81.81 188 ALA A C 1
ATOM 1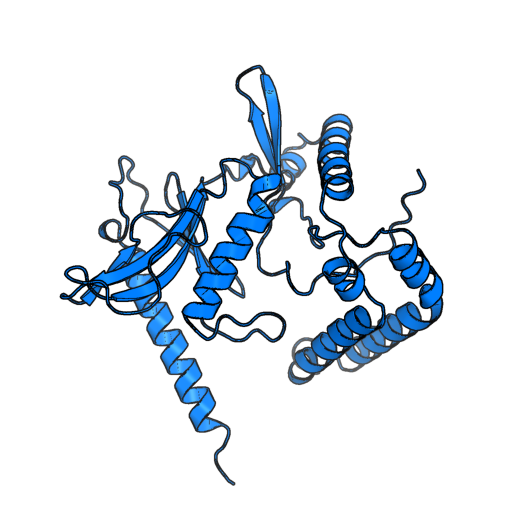466 O O . ALA A 1 188 ? -14.382 -9.537 10.110 1.00 81.81 188 ALA A O 1
ATOM 1467 N N . GLY A 1 189 ? -16.387 -8.697 9.597 1.00 81.31 189 GLY A N 1
ATOM 1468 C CA . GLY A 1 189 ? -16.553 -7.917 10.830 1.00 81.31 189 GLY A CA 1
ATOM 1469 C C . GLY A 1 189 ? -17.218 -8.661 11.994 1.00 81.31 189 GLY A C 1
ATOM 1470 O O . GLY A 1 189 ? -17.579 -8.032 12.989 1.00 81.31 189 GLY A O 1
ATOM 1471 N N . SER A 1 190 ? -17.436 -9.976 11.895 1.00 84.69 190 SER A N 1
ATOM 1472 C CA . SER A 1 190 ? -18.082 -10.739 12.969 1.00 84.69 190 SER A CA 1
ATOM 1473 C C . SER A 1 190 ? -17.197 -10.846 14.214 1.00 84.69 190 SER A C 1
ATOM 1475 O O . SER A 1 190 ? -15.971 -10.896 14.130 1.00 84.69 190 SER A O 1
ATOM 1477 N N . ILE A 1 191 ? -17.814 -10.973 15.394 1.00 87.44 191 ILE A N 1
ATOM 1478 C CA . ILE A 1 191 ? -17.076 -11.105 16.662 1.00 87.44 191 ILE A CA 1
ATOM 1479 C C . ILE A 1 191 ? -16.094 -12.285 16.670 1.00 87.44 191 ILE A C 1
ATOM 1481 O O . ILE A 1 191 ? -15.039 -12.204 17.293 1.00 87.44 191 ILE A O 1
ATOM 1485 N N . ASN A 1 192 ? -16.420 -13.368 15.958 1.00 88.44 192 ASN A N 1
ATOM 1486 C CA . ASN A 1 192 ? -15.545 -14.530 15.847 1.00 88.44 192 ASN A CA 1
ATOM 1487 C C . ASN A 1 192 ? -14.280 -14.196 15.051 1.00 88.44 192 ASN A C 1
ATOM 1489 O O . ASN A 1 192 ? -13.194 -14.558 15.489 1.00 88.44 192 ASN A O 1
ATOM 1493 N N . VAL A 1 193 ? -14.417 -13.473 13.934 1.00 87.81 193 VAL A N 1
ATOM 1494 C CA . VAL A 1 193 ? -13.273 -13.028 13.123 1.00 87.81 193 VAL A CA 1
ATOM 1495 C C . VAL A 1 193 ? -12.442 -11.998 13.885 1.00 87.81 193 VAL A C 1
ATOM 1497 O O . VAL A 1 193 ? -11.224 -12.118 13.943 1.00 87.81 193 VAL A O 1
ATOM 1500 N N . ILE A 1 194 ? -13.089 -11.042 14.559 1.00 88.50 194 ILE A N 1
ATOM 1501 C CA . ILE A 1 194 ? -12.401 -10.058 15.407 1.00 88.50 194 ILE A CA 1
ATOM 1502 C C . ILE A 1 194 ? -11.574 -10.763 16.488 1.00 88.50 194 ILE A C 1
ATOM 1504 O O . ILE A 1 194 ? -10.411 -10.421 16.700 1.00 88.50 194 ILE A O 1
ATOM 1508 N N . ARG A 1 195 ? -12.159 -11.756 17.169 1.00 91.38 195 ARG A N 1
ATOM 1509 C CA . ARG A 1 195 ? -11.451 -12.541 18.183 1.00 91.38 195 ARG A CA 1
ATOM 1510 C C . ARG A 1 195 ? -10.275 -13.304 17.579 1.00 91.38 195 ARG A C 1
ATOM 1512 O O . ARG A 1 195 ? -9.192 -13.234 18.142 1.00 91.38 195 ARG A O 1
ATOM 1519 N N . GLU A 1 196 ? -10.467 -13.976 16.446 1.00 89.81 196 GLU A N 1
ATOM 1520 C CA . GLU A 1 196 ? -9.392 -14.731 15.790 1.00 89.81 196 GLU A CA 1
ATOM 1521 C C . GLU A 1 196 ? -8.223 -13.821 15.383 1.00 89.81 196 GLU A C 1
ATOM 1523 O O . GLU A 1 196 ? -7.068 -14.170 15.615 1.00 89.81 196 GLU A O 1
ATOM 1528 N N . ASN A 1 197 ? -8.504 -12.616 14.872 1.00 87.81 197 ASN A N 1
ATOM 1529 C CA . ASN A 1 197 ? -7.473 -11.624 14.552 1.00 87.81 197 ASN A CA 1
ATOM 1530 C C . ASN A 1 197 ? -6.670 -11.219 15.800 1.00 87.81 197 ASN A C 1
ATOM 1532 O O . ASN A 1 197 ? -5.445 -11.087 15.751 1.00 87.81 197 ASN A O 1
ATOM 1536 N N . TRP A 1 198 ? -7.339 -11.035 16.940 1.00 91.94 198 TRP A N 1
ATOM 1537 C CA . TRP A 1 198 ? -6.667 -10.762 18.211 1.00 91.94 198 TRP A CA 1
ATOM 1538 C C . TRP A 1 198 ? -5.857 -11.956 18.718 1.00 91.94 198 TRP A C 1
ATOM 1540 O O . TRP A 1 198 ? -4.717 -11.773 19.146 1.00 91.94 198 TRP A O 1
ATOM 1550 N N . ASP A 1 199 ? -6.404 -13.166 18.638 1.00 91.88 199 ASP A N 1
ATOM 1551 C CA . ASP A 1 199 ? -5.715 -14.393 19.035 1.00 91.88 199 ASP A CA 1
ATOM 1552 C C . ASP A 1 199 ? -4.442 -14.595 18.201 1.00 91.88 199 ASP A C 1
ATOM 1554 O O . ASP A 1 199 ? -3.383 -14.911 18.752 1.00 91.88 199 ASP A O 1
ATOM 1558 N N . GLU A 1 200 ? -4.506 -14.331 16.896 1.00 87.56 200 GLU A N 1
ATOM 1559 C CA . GLU A 1 200 ? -3.353 -14.354 15.998 1.00 87.56 200 GLU A CA 1
ATOM 1560 C C . GLU A 1 200 ? -2.309 -13.293 16.370 1.00 87.56 200 GLU A C 1
ATOM 1562 O O . GLU A 1 200 ? -1.136 -13.630 16.554 1.00 87.56 200 GLU A O 1
ATOM 1567 N N . ASN A 1 201 ? -2.722 -12.042 16.603 1.00 89.75 201 ASN A N 1
ATOM 1568 C CA . ASN A 1 201 ? -1.825 -10.992 17.101 1.00 89.75 201 ASN A CA 1
ATOM 1569 C C . ASN A 1 201 ? -1.129 -11.420 18.405 1.00 89.75 201 ASN A C 1
ATOM 1571 O O . ASN A 1 201 ? 0.084 -11.257 18.569 1.00 89.75 201 ASN A O 1
ATOM 1575 N N . PHE A 1 202 ? -1.864 -12.032 19.339 1.00 92.50 202 PHE A N 1
ATOM 1576 C CA . PHE A 1 202 ? -1.285 -12.544 20.577 1.00 92.50 202 PHE A CA 1
ATOM 1577 C C . PHE A 1 202 ? -0.320 -13.701 20.349 1.00 92.50 202 PHE A C 1
ATOM 1579 O O . PHE A 1 202 ? 0.686 -13.753 21.061 1.00 92.50 202 PHE A O 1
ATOM 1586 N N . ARG A 1 203 ? -0.581 -14.604 19.393 1.00 91.31 203 ARG A N 1
ATOM 1587 C CA . ARG A 1 203 ? 0.348 -15.677 19.002 1.00 91.31 203 ARG A CA 1
ATOM 1588 C C . ARG A 1 203 ? 1.646 -15.098 18.437 1.00 91.31 203 ARG A C 1
ATOM 1590 O O . ARG A 1 203 ? 2.719 -15.488 18.901 1.00 91.31 203 ARG A O 1
ATOM 1597 N N . GLN A 1 204 ? 1.554 -14.122 17.536 1.00 86.94 204 GLN A N 1
ATOM 1598 C CA . GLN A 1 204 ? 2.704 -13.470 16.899 1.00 86.94 204 GLN A CA 1
ATOM 1599 C C . GLN A 1 204 ? 3.537 -12.624 17.866 1.00 86.94 204 GLN A C 1
ATOM 1601 O O . GLN A 1 204 ? 4.752 -12.525 17.710 1.00 86.94 204 GLN A O 1
ATOM 1606 N N . MET A 1 205 ? 2.927 -12.063 18.913 1.00 90.62 205 MET A N 1
ATOM 1607 C CA . MET A 1 205 ? 3.657 -11.322 19.946 1.00 90.62 205 MET A CA 1
ATOM 1608 C C . MET A 1 205 ? 4.455 -12.220 20.912 1.00 90.62 205 MET A C 1
ATOM 1610 O O . MET A 1 205 ? 5.380 -11.728 21.564 1.00 90.62 205 MET A O 1
ATOM 1614 N N . ARG A 1 206 ? 4.154 -13.530 21.022 1.00 92.44 206 ARG A N 1
ATOM 1615 C CA . ARG A 1 206 ? 4.790 -14.435 22.014 1.00 92.44 206 ARG A CA 1
ATOM 1616 C C . ARG A 1 206 ? 6.326 -14.444 21.974 1.00 92.44 206 ARG A C 1
ATOM 1618 O O . ARG A 1 206 ? 6.912 -14.396 23.057 1.00 92.44 206 ARG A O 1
ATOM 1625 N N . PRO A 1 207 ? 6.998 -14.477 20.805 1.00 93.25 207 PRO A N 1
ATOM 1626 C CA . PRO A 1 207 ? 8.462 -14.485 20.731 1.00 93.25 207 PRO A CA 1
ATOM 1627 C C . PRO A 1 207 ? 9.130 -13.210 21.269 1.00 93.25 207 PRO A C 1
ATOM 1629 O O . PRO A 1 207 ? 10.326 -13.222 21.559 1.00 93.25 207 PRO A O 1
ATOM 1632 N N . TYR A 1 208 ? 8.377 -12.115 21.406 1.00 92.50 208 TYR A N 1
ATOM 1633 C CA . TYR A 1 208 ? 8.880 -10.814 21.857 1.00 92.50 208 TYR A CA 1
ATOM 1634 C C . TYR A 1 208 ? 8.676 -10.576 23.359 1.00 92.50 208 TYR A C 1
ATOM 1636 O O . TYR A 1 208 ? 9.119 -9.552 23.891 1.00 92.50 208 TYR A O 1
ATOM 1644 N N . ILE A 1 209 ? 8.035 -11.518 24.060 1.00 95.38 209 ILE A N 1
ATOM 1645 C CA . ILE A 1 209 ? 7.835 -11.445 25.507 1.00 95.38 209 ILE A CA 1
ATOM 1646 C C . ILE A 1 209 ? 9.185 -11.571 26.219 1.00 95.38 209 ILE A C 1
ATOM 1648 O O . ILE A 1 209 ? 9.928 -12.524 26.005 1.00 95.38 209 ILE A O 1
ATOM 1652 N N . GLY A 1 210 ? 9.490 -10.605 27.086 1.00 93.50 210 GLY A N 1
ATOM 1653 C CA . GLY A 1 210 ? 10.783 -10.490 27.765 1.00 93.50 210 GLY A CA 1
ATOM 1654 C C . GLY A 1 210 ? 11.883 -9.852 26.910 1.00 93.50 210 GLY A C 1
ATOM 1655 O O . GLY A 1 210 ? 13.005 -9.729 27.387 1.00 93.50 210 GLY A O 1
ATOM 1656 N N . ARG A 1 211 ? 11.573 -9.438 25.672 1.00 93.69 211 ARG A N 1
ATOM 1657 C CA . ARG A 1 211 ? 12.488 -8.705 24.781 1.00 93.69 211 ARG A CA 1
ATOM 1658 C C . ARG A 1 211 ? 12.016 -7.275 24.551 1.00 93.69 211 ARG A C 1
ATOM 1660 O O . ARG A 1 211 ? 12.695 -6.334 24.933 1.00 93.69 211 ARG A O 1
ATOM 1667 N N . THR A 1 212 ? 10.837 -7.133 23.949 1.00 93.56 212 THR A N 1
ATOM 1668 C CA . THR A 1 212 ? 10.242 -5.833 23.595 1.00 93.56 212 THR A CA 1
ATOM 1669 C C . THR A 1 212 ? 9.015 -5.536 24.450 1.00 93.56 212 THR A C 1
ATOM 1671 O O . THR A 1 212 ? 8.767 -4.387 24.797 1.00 93.56 212 THR A O 1
ATOM 1674 N N . ILE A 1 213 ? 8.262 -6.572 24.837 1.00 94.31 213 ILE A N 1
ATOM 1675 C CA . ILE A 1 213 ? 7.088 -6.454 25.706 1.00 94.31 213 ILE A CA 1
ATOM 1676 C C . ILE A 1 213 ? 7.288 -7.272 26.981 1.00 94.31 213 ILE A C 1
ATOM 1678 O O . ILE A 1 213 ? 7.736 -8.419 26.942 1.00 94.31 213 ILE A O 1
ATOM 1682 N N . SER A 1 214 ? 6.952 -6.704 28.140 1.00 96.62 214 SER A N 1
ATOM 1683 C CA . SER A 1 214 ? 7.007 -7.455 29.397 1.00 96.62 214 SER A CA 1
ATOM 1684 C C . SER A 1 214 ? 5.907 -8.525 29.443 1.00 96.62 214 SER A C 1
ATOM 1686 O O . SER A 1 214 ? 4.825 -8.348 28.874 1.00 96.62 214 SER A O 1
ATOM 1688 N N . ARG A 1 215 ? 6.133 -9.624 30.177 1.00 96.50 215 ARG A N 1
ATOM 1689 C CA . ARG A 1 215 ? 5.084 -10.636 30.412 1.00 96.50 215 ARG A CA 1
ATOM 1690 C C . ARG A 1 215 ? 3.835 -10.008 31.039 1.00 96.50 215 ARG A C 1
ATOM 1692 O O . ARG A 1 215 ? 2.730 -10.338 30.628 1.00 96.50 215 ARG A O 1
ATOM 1699 N N . LYS A 1 216 ? 4.017 -9.084 31.990 1.00 97.31 216 LYS A N 1
ATOM 1700 C CA . LYS A 1 216 ? 2.920 -8.376 32.667 1.00 97.31 216 LYS A CA 1
ATOM 1701 C C . LYS A 1 216 ? 2.068 -7.585 31.671 1.00 97.31 216 LYS A C 1
ATOM 1703 O O . LYS A 1 216 ? 0.849 -7.704 31.697 1.00 97.31 216 LYS A O 1
ATOM 1708 N N . THR A 1 217 ? 2.704 -6.827 30.777 1.00 96.31 217 THR A N 1
ATOM 1709 C CA . THR A 1 217 ? 2.016 -6.046 29.737 1.00 96.31 217 THR A CA 1
ATOM 1710 C C . THR A 1 217 ? 1.262 -6.958 28.773 1.00 96.31 217 THR A C 1
ATOM 1712 O O . THR A 1 217 ? 0.093 -6.712 28.505 1.00 96.31 217 THR A O 1
ATOM 1715 N N . TYR A 1 218 ? 1.887 -8.043 28.305 1.00 96.44 218 TYR A N 1
ATOM 1716 C CA . TYR A 1 218 ? 1.237 -9.014 27.419 1.00 96.44 218 TYR A CA 1
ATOM 1717 C C . TYR A 1 218 ? -0.032 -9.611 28.048 1.00 96.44 218 TYR A C 1
ATOM 1719 O O . TYR A 1 218 ? -1.097 -9.581 27.436 1.00 96.44 218 TYR A O 1
ATOM 1727 N N . THR A 1 219 ? 0.055 -10.083 29.296 1.00 96.50 219 THR A N 1
ATOM 1728 C CA . THR A 1 219 ? -1.102 -10.636 30.016 1.00 96.50 219 THR A CA 1
ATOM 1729 C C . THR A 1 219 ? -2.192 -9.584 30.236 1.00 96.50 219 THR A C 1
ATOM 1731 O O . THR A 1 219 ? -3.373 -9.894 30.090 1.00 96.50 219 THR A O 1
ATOM 1734 N N . ALA A 1 220 ? -1.820 -8.340 30.556 1.00 96.94 220 ALA A N 1
ATOM 1735 C CA . ALA A 1 220 ? -2.777 -7.249 30.728 1.00 96.94 220 ALA A CA 1
ATOM 1736 C C . ALA A 1 220 ? -3.526 -6.925 29.423 1.00 96.94 220 ALA A C 1
ATOM 1738 O O . ALA A 1 220 ? -4.745 -6.777 29.450 1.00 96.94 220 ALA A O 1
ATOM 1739 N N . LEU A 1 221 ? -2.824 -6.885 28.283 1.00 96.25 221 LEU A N 1
ATOM 1740 C CA . LEU A 1 221 ? -3.433 -6.675 26.965 1.00 96.25 221 LEU A CA 1
ATOM 1741 C C . LEU A 1 221 ? -4.402 -7.803 26.596 1.00 96.25 221 LEU A C 1
ATOM 1743 O O . LEU A 1 221 ? -5.524 -7.525 26.181 1.00 96.25 221 LEU A O 1
ATOM 1747 N N . GLN A 1 222 ? -4.004 -9.064 26.800 1.00 96.50 222 GLN A N 1
ATOM 1748 C CA . GLN A 1 222 ? -4.889 -10.213 26.578 1.00 96.50 222 GLN A CA 1
ATOM 1749 C C . GLN A 1 222 ? -6.158 -10.120 27.419 1.00 96.50 222 GLN A C 1
ATOM 1751 O O . GLN A 1 222 ? -7.263 -10.266 26.901 1.00 96.50 222 GLN A O 1
ATOM 1756 N N . HIS A 1 223 ? -6.005 -9.835 28.714 1.00 97.19 223 HIS A N 1
ATOM 1757 C CA . HIS A 1 223 ? -7.146 -9.700 29.608 1.00 97.19 223 HIS A CA 1
ATOM 1758 C C . HIS A 1 223 ? -8.068 -8.562 29.161 1.00 97.19 223 HIS A C 1
ATOM 1760 O O . HIS A 1 223 ? -9.277 -8.762 29.080 1.00 97.19 223 HIS A O 1
ATOM 1766 N N . TYR A 1 224 ? -7.511 -7.392 28.836 1.00 96.94 224 TYR A N 1
ATOM 1767 C CA . TYR A 1 224 ? -8.283 -6.244 28.366 1.00 96.94 224 TYR A CA 1
ATOM 1768 C C . TYR A 1 224 ? -9.106 -6.585 27.120 1.00 96.94 224 TYR A C 1
ATOM 1770 O O . TYR A 1 224 ? -10.319 -6.388 27.118 1.00 96.94 224 TYR A O 1
ATOM 1778 N N . VAL A 1 225 ? -8.472 -7.160 26.093 1.00 95.69 225 VAL A N 1
ATOM 1779 C CA . VAL A 1 225 ? -9.142 -7.506 24.832 1.00 95.69 225 VAL A CA 1
ATOM 1780 C C . VAL A 1 225 ? -10.244 -8.538 25.055 1.00 95.69 225 VAL A C 1
ATOM 1782 O O . VAL A 1 225 ? -11.363 -8.349 24.581 1.00 95.69 225 VAL A O 1
ATOM 1785 N N . TYR A 1 226 ? -9.983 -9.606 25.811 1.00 95.50 226 TYR A N 1
ATOM 1786 C CA . TYR A 1 226 ? -11.004 -10.627 26.057 1.00 95.50 226 TYR A CA 1
ATOM 1787 C C . TYR A 1 226 ? -12.166 -10.110 26.910 1.00 95.50 226 TYR A C 1
ATOM 1789 O O . TYR A 1 226 ? -13.310 -10.489 26.658 1.00 95.50 226 TYR A O 1
ATOM 1797 N N . GLN A 1 227 ? -11.912 -9.227 27.881 1.00 96.31 227 GLN A N 1
ATOM 1798 C CA . GLN A 1 227 ? -12.986 -8.585 28.644 1.00 96.31 227 GLN A CA 1
ATOM 1799 C C . GLN A 1 227 ? -13.798 -7.624 27.783 1.00 96.31 227 GLN A C 1
ATOM 1801 O O . GLN A 1 227 ? -15.020 -7.631 27.882 1.00 96.31 227 GLN A O 1
ATOM 1806 N N . PHE A 1 228 ? -13.151 -6.842 26.919 1.00 94.62 228 PHE A N 1
ATOM 1807 C CA . PHE A 1 228 ? -13.835 -5.973 25.964 1.00 94.62 228 PHE A CA 1
ATOM 1808 C C . PHE A 1 228 ? -14.751 -6.787 25.042 1.00 94.62 228 PHE A C 1
ATOM 1810 O O . PHE A 1 228 ? -15.952 -6.545 24.988 1.00 94.62 228 PHE A O 1
ATOM 1817 N N . LEU A 1 229 ? -14.230 -7.839 24.399 1.00 93.31 229 LEU A N 1
ATOM 1818 C CA . LEU A 1 229 ? -15.031 -8.704 23.524 1.00 93.31 229 LEU A CA 1
ATOM 1819 C C . LEU A 1 229 ? -16.193 -9.383 24.262 1.00 93.31 229 LEU A C 1
ATOM 1821 O O . LEU A 1 229 ? -17.231 -9.654 23.661 1.00 93.31 229 LEU A O 1
ATOM 1825 N N . LYS A 1 230 ? -16.033 -9.666 25.560 1.00 93.62 230 LYS A N 1
ATOM 1826 C CA . LYS A 1 230 ? -17.089 -10.243 26.393 1.00 93.62 230 LYS A CA 1
ATOM 1827 C C . LYS A 1 230 ? -18.161 -9.214 26.763 1.00 93.62 230 LYS A C 1
ATOM 1829 O O . LYS A 1 230 ? -19.342 -9.520 26.609 1.00 93.62 230 LYS A O 1
ATOM 1834 N N . HIS A 1 231 ? -17.772 -8.041 27.262 1.00 94.62 231 HIS A N 1
ATOM 1835 C CA . HIS A 1 231 ? -18.700 -7.006 27.725 1.00 94.62 231 HIS A CA 1
ATOM 1836 C C . HIS A 1 231 ? -19.422 -6.313 26.565 1.00 94.62 231 HIS A C 1
ATOM 1838 O O . HIS A 1 231 ? -20.637 -6.144 26.617 1.00 94.62 231 HIS A O 1
ATOM 1844 N N . ASP A 1 232 ? -18.708 -5.995 25.487 1.00 92.69 232 ASP A N 1
ATOM 1845 C CA . ASP A 1 232 ? -19.227 -5.239 24.342 1.00 92.69 232 ASP A CA 1
ATOM 1846 C C . ASP A 1 232 ? -19.743 -6.139 23.206 1.00 92.69 232 ASP A C 1
ATOM 1848 O O . ASP A 1 232 ? -19.992 -5.679 22.088 1.00 92.69 232 ASP A O 1
ATOM 1852 N N . LYS A 1 233 ? -19.956 -7.435 23.474 1.00 91.56 233 LYS A N 1
ATOM 1853 C CA . LYS A 1 233 ? -20.489 -8.391 22.489 1.00 91.56 233 LYS A CA 1
ATOM 1854 C C . LYS A 1 233 ? -21.789 -7.901 21.852 1.00 91.56 233 LYS A C 1
ATOM 1856 O O . LYS A 1 233 ? -21.980 -8.075 20.650 1.00 91.56 233 LYS A O 1
ATOM 1861 N N . GLU A 1 234 ? -22.674 -7.305 22.647 1.00 92.12 234 GLU A N 1
ATOM 1862 C CA . GLU A 1 234 ? -23.961 -6.808 22.161 1.00 92.12 234 GLU A CA 1
ATOM 1863 C C . GLU A 1 234 ? -23.799 -5.583 21.255 1.00 92.12 234 GLU A C 1
ATOM 1865 O O . GLU A 1 234 ? -24.435 -5.517 20.208 1.00 92.12 234 GLU A O 1
ATOM 1870 N N . LEU A 1 235 ? -22.876 -4.672 21.581 1.00 91.00 235 LEU A N 1
ATOM 1871 C CA . LEU A 1 235 ? -22.537 -3.539 20.719 1.00 91.00 235 LEU A CA 1
ATOM 1872 C C . LEU A 1 235 ? -22.013 -4.022 19.359 1.00 91.00 235 LEU A C 1
ATOM 1874 O O . LEU A 1 235 ? -22.478 -3.567 18.315 1.00 91.00 235 LEU A O 1
ATOM 1878 N N . LEU A 1 236 ? -21.077 -4.976 19.351 1.00 89.56 236 LEU A N 1
ATOM 1879 C CA . LEU A 1 236 ? -20.540 -5.552 18.112 1.00 89.56 236 LEU A CA 1
ATOM 1880 C C . LEU A 1 236 ? -21.626 -6.281 17.305 1.00 89.56 236 LEU A C 1
ATOM 1882 O O . LEU A 1 236 ? -21.679 -6.147 16.082 1.00 89.56 236 LEU A O 1
ATOM 1886 N N . ARG A 1 237 ? -22.532 -7.000 17.980 1.00 87.81 237 ARG A N 1
ATOM 1887 C CA . ARG A 1 237 ? -23.684 -7.659 17.348 1.00 87.81 237 ARG A CA 1
ATOM 1888 C C . ARG A 1 237 ? -24.632 -6.646 16.709 1.00 87.81 237 ARG A C 1
ATOM 1890 O O . ARG A 1 237 ? -25.043 -6.848 15.573 1.00 87.81 237 ARG A O 1
ATOM 1897 N N . GLN A 1 238 ? -24.955 -5.553 17.397 1.00 90.50 238 GLN A N 1
ATOM 1898 C CA . GLN A 1 238 ? -25.804 -4.493 16.851 1.00 90.50 238 GLN A CA 1
ATOM 1899 C C . GLN A 1 238 ? -25.161 -3.825 15.639 1.00 90.50 238 GLN A C 1
ATOM 1901 O O . GLN A 1 238 ? -25.848 -3.557 14.661 1.00 90.50 238 GLN A O 1
ATOM 1906 N N . ARG A 1 239 ? -23.843 -3.606 15.654 1.00 88.81 239 ARG A N 1
ATOM 1907 C CA . ARG A 1 239 ? -23.129 -3.081 14.483 1.00 88.81 239 ARG A CA 1
ATOM 1908 C C . ARG A 1 239 ? -23.195 -4.023 13.287 1.00 88.81 239 ARG A C 1
ATOM 1910 O O . ARG A 1 239 ? -23.369 -3.557 12.168 1.00 88.81 239 ARG A O 1
ATOM 1917 N N . PHE A 1 240 ? -23.073 -5.325 13.525 1.00 85.38 240 PHE A N 1
ATOM 1918 C CA . PHE A 1 240 ? -23.239 -6.333 12.483 1.00 85.38 240 PHE A CA 1
ATOM 1919 C C . PHE A 1 240 ? -24.669 -6.342 11.921 1.00 85.38 240 PHE A C 1
ATOM 1921 O O . PHE A 1 240 ? -24.838 -6.389 10.712 1.00 85.38 240 PHE A O 1
ATOM 1928 N N . LEU A 1 241 ? -25.691 -6.263 12.782 1.00 85.88 241 LEU A N 1
ATOM 1929 C CA . LEU A 1 241 ? -27.097 -6.317 12.361 1.00 85.88 241 LEU A CA 1
ATOM 1930 C C . LEU A 1 241 ? -27.611 -5.050 11.674 1.00 85.88 241 LEU A C 1
ATOM 1932 O O . LEU A 1 241 ? -28.548 -5.140 10.891 1.00 85.88 241 LEU A O 1
ATOM 1936 N N . HIS A 1 242 ? -27.033 -3.890 11.977 1.00 86.75 242 HIS A N 1
ATOM 1937 C CA . HIS A 1 242 ? -27.425 -2.607 11.386 1.00 86.75 242 HIS A CA 1
ATOM 1938 C C . HIS A 1 242 ? -26.484 -2.167 10.249 1.00 86.75 242 HIS A C 1
ATOM 1940 O O . HIS A 1 242 ? -26.333 -0.971 10.003 1.00 86.75 242 HIS A O 1
ATOM 1946 N N . ASP A 1 243 ? -25.802 -3.112 9.591 1.00 82.38 243 ASP A N 1
ATOM 1947 C CA . ASP A 1 243 ? -24.904 -2.855 8.455 1.00 82.38 243 ASP A CA 1
ATOM 1948 C C . ASP A 1 243 ? -23.842 -1.771 8.724 1.00 82.38 243 ASP A C 1
ATOM 1950 O O . ASP A 1 243 ? -23.484 -0.963 7.867 1.00 82.38 243 ASP A O 1
ATOM 1954 N N . HIS A 1 244 ? -23.294 -1.740 9.941 1.00 86.12 244 HIS A N 1
ATOM 1955 C CA . HIS A 1 244 ? -22.206 -0.831 10.316 1.00 86.12 244 HIS A CA 1
ATOM 1956 C C . HIS A 1 244 ? -20.807 -1.423 10.076 1.00 86.12 244 HIS A C 1
ATOM 1958 O O . HIS A 1 244 ? -19.808 -0.839 10.513 1.00 86.12 244 HIS A O 1
ATOM 1964 N N . ILE A 1 245 ? -20.722 -2.578 9.408 1.00 85.56 245 ILE A N 1
ATOM 1965 C CA . ILE A 1 245 ? -19.468 -3.179 8.946 1.00 85.56 245 ILE A CA 1
ATOM 1966 C C . ILE A 1 245 ? -19.229 -2.713 7.510 1.00 85.56 245 ILE A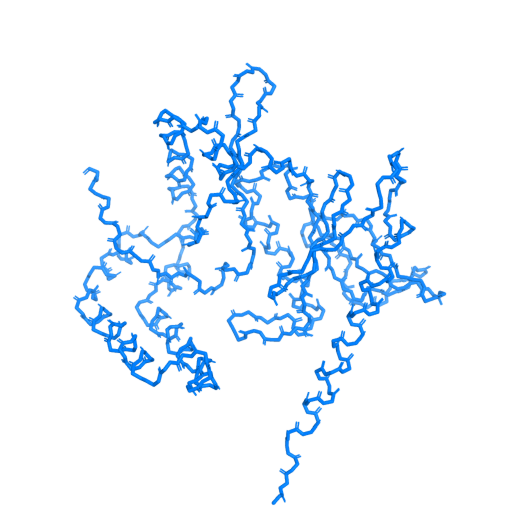 C 1
ATOM 1968 O O . ILE A 1 245 ? -19.984 -3.051 6.603 1.00 85.56 245 ILE A O 1
ATOM 1972 N N . ARG A 1 246 ? -18.192 -1.897 7.323 1.00 83.31 246 ARG A N 1
ATOM 1973 C CA . ARG A 1 246 ? -17.839 -1.278 6.042 1.00 83.31 246 ARG A CA 1
ATOM 1974 C C . ARG A 1 246 ? -16.435 -1.706 5.642 1.00 83.31 246 ARG A C 1
ATOM 1976 O O . ARG A 1 246 ? -15.575 -1.847 6.509 1.00 83.31 246 ARG A O 1
ATOM 1983 N N . ASP A 1 247 ? -16.205 -1.876 4.346 1.00 79.88 247 ASP A N 1
ATOM 1984 C CA . ASP A 1 247 ? -14.884 -2.182 3.782 1.00 79.88 247 ASP A CA 1
ATOM 1985 C C . ASP A 1 247 ? -14.020 -0.913 3.674 1.00 79.88 247 ASP A C 1
ATOM 1987 O O . ASP A 1 247 ? -13.707 -0.415 2.595 1.00 79.88 247 ASP A O 1
ATOM 1991 N N . CYS A 1 248 ? -13.731 -0.312 4.829 1.00 77.31 248 CYS A N 1
ATOM 1992 C CA . CYS A 1 248 ? -13.055 0.975 4.942 1.00 77.31 248 CYS A CA 1
ATOM 1993 C C . CYS A 1 248 ? -11.714 0.876 5.680 1.00 77.31 248 CYS A C 1
ATOM 1995 O O . CYS A 1 248 ? -11.364 -0.141 6.279 1.00 77.31 248 CYS A O 1
ATOM 1997 N N . HIS A 1 249 ? -10.950 1.970 5.663 1.00 68.12 249 HIS A N 1
ATOM 1998 C CA . HIS A 1 249 ? -9.650 2.023 6.321 1.00 68.12 249 HIS A CA 1
ATOM 1999 C C . HIS A 1 249 ? -9.775 2.130 7.851 1.00 68.12 249 HIS A C 1
ATOM 2001 O O . HIS A 1 249 ? -10.424 3.040 8.359 1.00 68.12 249 HIS A O 1
ATOM 2007 N N . GLY A 1 250 ? -9.110 1.235 8.590 1.00 65.88 250 GLY A N 1
ATOM 2008 C CA . GLY A 1 250 ? -9.140 1.210 10.062 1.00 65.88 250 GLY A CA 1
ATOM 2009 C C . GLY A 1 250 ? -8.084 2.072 10.772 1.00 65.88 250 GLY A C 1
ATOM 2010 O O . GLY A 1 250 ? -8.239 2.352 11.955 1.00 65.88 250 GLY A O 1
ATOM 2011 N N . ASP A 1 251 ? -7.027 2.509 10.076 1.00 74.19 251 ASP A N 1
ATOM 2012 C CA . ASP A 1 251 ? -5.868 3.231 10.653 1.00 74.19 251 ASP A CA 1
ATOM 2013 C C . ASP A 1 251 ? -5.603 4.578 9.948 1.00 74.19 251 ASP A C 1
ATOM 2015 O O . ASP A 1 251 ? -4.566 4.813 9.322 1.00 74.19 251 ASP A O 1
ATOM 2019 N N . LEU A 1 252 ? -6.600 5.464 9.923 1.00 80.56 252 LEU A N 1
ATOM 2020 C CA . LEU A 1 252 ? -6.434 6.758 9.260 1.00 80.56 252 LEU A CA 1
ATOM 2021 C C . LEU A 1 252 ? -5.521 7.675 10.093 1.00 80.56 252 LEU A C 1
ATOM 2023 O O . LEU A 1 252 ? -5.893 8.122 11.177 1.00 80.56 252 LEU A O 1
ATOM 2027 N N . ARG A 1 253 ? -4.324 7.966 9.573 1.00 85.06 253 ARG A N 1
ATOM 2028 C CA . ARG A 1 253 ? -3.305 8.790 10.245 1.00 85.06 253 ARG A CA 1
ATOM 2029 C C . ARG A 1 253 ? -3.087 10.099 9.500 1.00 85.06 253 ARG A C 1
ATOM 2031 O O . ARG A 1 253 ? -3.161 10.126 8.276 1.00 85.06 253 ARG A O 1
ATOM 2038 N N . LEU A 1 254 ? -2.736 11.164 10.223 1.00 89.00 254 LEU A N 1
ATOM 2039 C CA . LEU A 1 254 ? -2.537 12.503 9.645 1.00 89.00 254 LEU A CA 1
ATOM 2040 C C . LEU A 1 254 ? -1.469 12.535 8.541 1.00 89.00 254 LEU A C 1
ATOM 2042 O O . LEU A 1 254 ? -1.569 13.340 7.621 1.00 89.00 254 LEU A O 1
ATOM 2046 N N . GLN A 1 255 ? -0.467 11.652 8.608 1.00 86.00 255 GLN A N 1
ATOM 2047 C CA . GLN A 1 255 ? 0.573 11.531 7.581 1.00 86.00 255 GLN A CA 1
ATOM 2048 C C . GLN A 1 255 ? 0.056 10.955 6.255 1.00 86.00 255 GLN A C 1
ATOM 2050 O O . GLN A 1 255 ? 0.753 11.039 5.252 1.00 86.00 255 GLN A O 1
ATOM 2055 N N . HIS A 1 256 ? -1.132 10.346 6.243 1.00 84.50 256 HIS A N 1
ATOM 2056 C CA . HIS A 1 256 ? -1.715 9.746 5.043 1.00 84.50 256 HIS A CA 1
ATOM 2057 C C . HIS A 1 256 ? -2.868 10.576 4.452 1.00 84.50 256 HIS A C 1
ATOM 2059 O O . HIS A 1 256 ? -3.392 10.245 3.387 1.00 84.50 256 HIS A O 1
ATOM 2065 N N . ILE A 1 257 ? -3.250 11.662 5.129 1.00 88.56 257 ILE A N 1
ATOM 2066 C CA . ILE A 1 257 ? -4.246 12.625 4.658 1.00 88.56 257 ILE A CA 1
ATOM 2067 C C . ILE A 1 257 ? -3.509 13.755 3.960 1.00 88.56 257 ILE A C 1
ATOM 2069 O O . ILE A 1 257 ? -2.695 14.426 4.588 1.00 88.56 257 ILE A O 1
ATOM 2073 N N . TYR A 1 258 ? -3.823 13.989 2.694 1.00 89.44 258 TYR A N 1
ATOM 2074 C CA . TYR A 1 258 ? -3.283 15.088 1.909 1.00 89.44 258 TYR A CA 1
ATOM 2075 C C . TYR A 1 258 ? -4.386 16.088 1.586 1.00 89.44 258 TYR A C 1
ATOM 2077 O O . TYR A 1 258 ? -5.482 15.711 1.164 1.00 89.44 258 TYR A O 1
ATOM 2085 N N . VAL A 1 259 ? -4.073 17.366 1.768 1.00 88.44 259 VAL A N 1
ATOM 2086 C CA . VAL A 1 259 ? -4.927 18.485 1.372 1.00 88.44 259 VAL A CA 1
ATOM 2087 C C . VAL A 1 259 ? -4.254 19.161 0.189 1.00 88.44 259 VAL A C 1
ATOM 2089 O O . VAL A 1 259 ? -3.230 19.828 0.338 1.00 88.44 259 VAL A O 1
ATOM 2092 N N . LEU A 1 260 ? -4.805 18.936 -0.997 1.00 84.19 260 LEU A N 1
ATOM 2093 C CA . LEU A 1 260 ? -4.265 19.421 -2.258 1.00 84.19 260 LEU A CA 1
ATOM 2094 C C . LEU A 1 260 ? -5.080 20.625 -2.752 1.00 84.19 260 LEU A C 1
ATOM 2096 O O . LEU A 1 260 ? -6.293 20.668 -2.549 1.00 84.19 260 LEU A O 1
ATOM 2100 N N . PRO A 1 261 ? -4.452 21.614 -3.400 1.00 71.62 261 PRO A N 1
ATOM 2101 C CA . PRO A 1 261 ? -5.190 22.659 -4.105 1.00 71.62 261 PRO A CA 1
ATOM 2102 C C . PRO A 1 261 ? -5.929 22.069 -5.324 1.00 71.62 261 PRO A C 1
ATOM 2104 O O . PRO A 1 261 ? -5.369 21.230 -6.025 1.00 71.62 261 PRO A O 1
ATOM 2107 N N . GLU A 1 262 ? -7.172 22.486 -5.584 1.00 64.62 262 GLU A N 1
ATOM 2108 C CA . GLU A 1 262 ? -7.894 22.196 -6.836 1.00 64.62 262 GLU A CA 1
ATOM 2109 C C . GLU A 1 262 ? -7.655 23.284 -7.879 1.00 64.62 262 GLU A C 1
ATOM 2111 O O . GLU A 1 262 ? -7.497 24.469 -7.554 1.00 64.62 262 GLU A O 1
ATOM 2116 N N . ASP A 1 263 ? -7.757 22.885 -9.146 1.00 47.38 263 ASP A N 1
ATOM 2117 C CA . ASP A 1 263 ? -7.958 23.805 -10.259 1.00 47.38 263 ASP A CA 1
ATOM 2118 C C . ASP A 1 263 ? -9.304 24.529 -10.063 1.00 47.38 263 ASP A C 1
ATOM 2120 O O . ASP A 1 263 ? -10.373 23.971 -10.301 1.00 47.38 263 ASP A O 1
ATOM 2124 N N . GLY A 1 264 ? -9.259 25.770 -9.564 1.00 43.56 264 GLY A N 1
ATOM 2125 C CA . GLY A 1 264 ? -10.451 26.578 -9.260 1.00 43.56 264 GLY A CA 1
ATOM 2126 C C . GLY A 1 264 ? -10.540 27.123 -7.829 1.00 43.56 264 GLY A C 1
ATOM 2127 O O . GLY A 1 264 ? -11.518 27.790 -7.499 1.00 43.56 264 GLY A O 1
ATOM 2128 N N . GLY A 1 265 ? -9.535 26.888 -6.975 1.00 38.16 265 GLY A N 1
ATOM 2129 C CA . GLY A 1 265 ? -9.414 27.547 -5.663 1.00 38.16 265 GLY A CA 1
ATOM 2130 C C . GLY A 1 265 ? -10.148 26.868 -4.498 1.00 38.16 265 GLY A C 1
ATOM 2131 O O . GLY A 1 265 ? -10.057 27.343 -3.366 1.00 38.16 265 GLY A O 1
ATOM 2132 N N . SER A 1 266 ? -10.832 25.746 -4.742 1.00 43.34 266 SER A N 1
ATOM 2133 C CA . SER A 1 266 ? -11.260 24.816 -3.686 1.00 43.34 266 SER A CA 1
ATOM 2134 C C . SER A 1 266 ? -10.143 23.801 -3.395 1.00 43.34 266 SER A C 1
ATOM 2136 O O . SER A 1 266 ? -9.155 23.756 -4.117 1.00 43.34 266 SER A O 1
ATOM 2138 N N . ALA A 1 267 ? -10.201 23.063 -2.285 1.00 54.22 267 ALA A N 1
ATOM 2139 C CA . ALA A 1 267 ? -9.162 22.093 -1.916 1.00 54.22 267 ALA A CA 1
ATOM 2140 C C . ALA A 1 267 ? -9.704 20.668 -2.064 1.00 54.22 267 ALA A C 1
ATOM 2142 O O . ALA A 1 267 ? -10.775 20.379 -1.526 1.00 54.22 267 ALA A O 1
ATOM 2143 N N . SER A 1 268 ? -8.943 19.801 -2.733 1.00 57.56 268 SER A N 1
ATOM 2144 C CA . SER A 1 268 ? -9.236 18.383 -2.917 1.00 57.56 268 SER A CA 1
ATOM 2145 C C . SER A 1 268 ? -8.531 17.594 -1.829 1.00 57.56 268 SER A C 1
ATOM 2147 O O . SER A 1 268 ? -7.391 17.877 -1.450 1.00 57.56 268 SER A O 1
ATOM 2149 N N . TYR A 1 269 ? -9.229 16.597 -1.303 1.00 58.91 269 TYR A N 1
ATOM 2150 C CA . TYR A 1 269 ? -8.724 15.747 -0.238 1.00 58.91 269 TYR A CA 1
ATOM 2151 C C . TYR A 1 269 ? -8.360 14.401 -0.825 1.00 58.91 269 TYR A C 1
ATOM 2153 O O . TYR A 1 269 ? -9.202 13.718 -1.403 1.00 58.91 269 TYR A O 1
ATOM 2161 N N . CYS A 1 270 ? -7.111 14.009 -0.629 1.00 60.44 270 CYS A N 1
ATOM 2162 C CA . CYS A 1 270 ? -6.651 12.679 -0.963 1.00 60.44 270 CYS A CA 1
ATOM 2163 C C . CYS A 1 270 ? -6.349 11.939 0.338 1.00 60.44 270 CYS A C 1
ATOM 2165 O O . CYS A 1 270 ? -5.460 12.330 1.099 1.00 60.44 270 CYS A O 1
ATOM 2167 N N . LEU A 1 271 ? -7.103 10.877 0.610 1.00 61.06 271 LEU A N 1
ATOM 2168 C CA . LEU A 1 271 ? -6.801 9.963 1.704 1.00 61.06 271 LEU A CA 1
ATOM 2169 C C . LEU A 1 271 ? -6.072 8.776 1.089 1.00 61.06 271 LEU A C 1
ATOM 2171 O O . LEU A 1 271 ? -6.668 7.933 0.424 1.00 61.06 271 LEU A O 1
ATOM 2175 N N . THR A 1 272 ? -4.763 8.731 1.293 1.00 50.91 272 THR A N 1
ATOM 2176 C CA . THR A 1 272 ? -3.972 7.555 0.934 1.00 50.91 272 THR A CA 1
ATOM 2177 C C . THR A 1 272 ? -3.923 6.621 2.135 1.00 50.91 272 THR A C 1
ATOM 2179 O O . THR A 1 272 ? -4.087 7.044 3.277 1.00 50.91 272 THR A O 1
ATOM 2182 N N . ALA A 1 273 ? -3.719 5.332 1.906 1.00 48.66 273 ALA A N 1
ATOM 2183 C CA . ALA A 1 273 ? -3.477 4.380 2.972 1.00 48.66 273 ALA A CA 1
ATOM 2184 C C . ALA A 1 273 ? -2.174 3.635 2.727 1.00 48.66 273 ALA A C 1
ATOM 2186 O O . ALA A 1 273 ? -1.864 3.199 1.614 1.00 48.66 273 ALA A O 1
ATOM 2187 N N . SER A 1 274 ? -1.438 3.374 3.805 1.00 41.16 274 SER A N 1
ATOM 2188 C CA . SER A 1 274 ? -0.461 2.299 3.761 1.00 41.16 274 SER A CA 1
ATOM 2189 C C . SER A 1 274 ? -1.220 0.974 3.691 1.00 41.16 274 SER A C 1
ATOM 2191 O O . SER A 1 274 ? -1.807 0.530 4.673 1.00 41.16 274 SER A O 1
ATOM 2193 N N . SER A 1 275 ? -1.151 0.288 2.548 1.00 37.69 275 SER A N 1
ATOM 2194 C CA . SER A 1 275 ? -1.646 -1.087 2.329 1.00 37.69 275 SER A CA 1
ATOM 2195 C C . SER A 1 275 ? -1.194 -2.151 3.341 1.00 37.69 275 SER A C 1
ATOM 2197 O O . SER A 1 275 ? -1.448 -3.332 3.144 1.00 37.69 275 SER A O 1
ATOM 2199 N N . SER A 1 276 ? -0.408 -1.794 4.353 1.00 33.28 276 SER A N 1
ATOM 2200 C CA . SER A 1 276 ? -0.005 -2.704 5.416 1.00 33.28 276 SER A CA 1
ATOM 2201 C C . SER A 1 276 ? -1.147 -3.039 6.376 1.00 33.28 276 SER A C 1
ATOM 2203 O O . SER A 1 276 ? -0.900 -3.778 7.314 1.00 33.28 276 SER A O 1
ATOM 2205 N N . MET A 1 277 ? -2.361 -2.500 6.222 1.00 34.66 277 MET A N 1
ATOM 2206 C CA . MET A 1 277 ? -3.420 -2.687 7.227 1.00 34.66 277 MET A CA 1
ATOM 2207 C C . MET A 1 277 ? -4.820 -2.991 6.686 1.00 34.66 277 MET A C 1
ATOM 2209 O O . MET A 1 277 ? -5.732 -3.188 7.487 1.00 34.66 277 MET A O 1
ATOM 2213 N N . SER A 1 278 ? -4.997 -3.144 5.370 1.00 31.53 278 SER A N 1
ATOM 2214 C CA . SER A 1 278 ? -6.308 -3.465 4.782 1.00 31.53 278 SER A CA 1
ATOM 2215 C C . SER A 1 278 ? -6.819 -4.878 5.104 1.00 31.53 278 SER A C 1
ATOM 2217 O O . SER A 1 278 ? -7.984 -5.154 4.862 1.00 31.53 278 SER A O 1
ATOM 2219 N N . ALA A 1 279 ? -5.996 -5.764 5.680 1.00 27.17 279 ALA A N 1
ATOM 2220 C CA . ALA A 1 279 ? -6.400 -7.145 5.969 1.00 27.17 279 ALA A CA 1
ATOM 2221 C C . ALA A 1 279 ? -6.566 -7.493 7.462 1.00 27.17 279 ALA A C 1
ATOM 2223 O O . ALA A 1 279 ? -7.083 -8.565 7.760 1.00 27.17 279 ALA A O 1
ATOM 2224 N N . SER A 1 280 ? -6.151 -6.655 8.428 1.00 25.31 280 SER A N 1
ATOM 2225 C CA . SER A 1 280 ? -6.235 -7.043 9.861 1.00 25.31 280 SER A CA 1
ATOM 2226 C C . SER A 1 280 ? -6.310 -5.918 10.897 1.00 25.31 280 SER A C 1
ATOM 2228 O O . SER A 1 280 ? -6.263 -6.196 12.091 1.00 25.31 280 SER A O 1
ATOM 2230 N N . ALA A 1 281 ? -6.496 -4.660 10.495 1.00 24.75 281 ALA A N 1
ATOM 2231 C CA . ALA A 1 281 ? -6.685 -3.557 11.447 1.00 24.75 281 ALA A CA 1
ATOM 2232 C C . ALA A 1 281 ? -8.161 -3.191 11.671 1.00 24.75 281 ALA A C 1
ATOM 2234 O O . ALA A 1 281 ? -8.480 -2.057 12.028 1.00 24.75 281 ALA A O 1
ATOM 2235 N N . MET A 1 282 ? -9.083 -4.129 11.446 1.00 28.06 282 MET A N 1
ATOM 2236 C CA . MET A 1 282 ? -10.469 -3.930 11.845 1.00 28.06 282 MET A CA 1
ATOM 2237 C C . MET A 1 282 ? -10.589 -4.247 13.336 1.00 28.06 282 MET A C 1
ATOM 2239 O O . MET A 1 282 ? -10.359 -5.375 13.766 1.00 28.06 282 MET A O 1
ATOM 2243 N N . VAL A 1 283 ? -10.996 -3.219 14.082 1.00 26.62 283 VAL A N 1
ATOM 2244 C CA . VAL A 1 283 ? -11.275 -3.168 15.526 1.00 26.62 283 VAL A CA 1
ATOM 2245 C C . VAL A 1 283 ? -10.114 -2.679 16.390 1.00 26.62 283 VAL A C 1
ATOM 2247 O O . VAL A 1 283 ? -9.536 -3.430 17.169 1.00 26.62 283 VAL A O 1
ATOM 2250 N N . MET A 1 284 ? -9.896 -1.358 16.373 1.00 21.16 284 MET A N 1
ATOM 2251 C CA . MET A 1 284 ? -9.644 -0.610 17.609 1.00 21.16 284 MET A CA 1
ATOM 2252 C C . MET A 1 284 ? -10.362 0.749 17.624 1.00 21.16 284 MET A C 1
ATOM 2254 O O . MET A 1 284 ? -10.016 1.663 16.887 1.00 21.16 284 MET A O 1
ATOM 2258 N N . SER A 1 285 ? -11.330 0.840 18.543 1.00 23.05 285 SER A N 1
ATOM 2259 C CA . SER A 1 285 ? -11.728 1.993 19.372 1.00 23.05 285 SER A CA 1
ATOM 2260 C C . SER A 1 285 ? -13.234 2.306 19.308 1.00 23.05 285 SER A C 1
ATOM 2262 O O . SER A 1 285 ? -13.747 2.667 18.247 1.00 23.05 285 SER A O 1
ATOM 2264 N N . PRO A 1 286 ? -13.968 2.203 20.435 1.00 22.80 286 PRO A N 1
ATOM 2265 C CA . PRO A 1 286 ? -15.347 2.651 20.540 1.00 22.80 286 PRO A CA 1
ATOM 2266 C C . PRO A 1 286 ? -15.353 4.175 20.705 1.00 22.80 286 PRO A C 1
ATOM 2268 O O . PRO A 1 286 ? -15.568 4.694 21.798 1.00 22.80 286 PRO A O 1
ATOM 2271 N N . VAL A 1 287 ? -15.125 4.922 19.625 1.00 21.08 287 VAL A N 1
ATOM 2272 C CA . VAL A 1 287 ? -15.540 6.327 19.624 1.00 21.08 287 VAL A CA 1
ATOM 2273 C C . VAL A 1 287 ? -17.047 6.324 19.397 1.00 21.08 287 VAL A C 1
ATOM 2275 O O . VAL A 1 287 ? -17.526 6.046 18.297 1.00 21.08 287 VAL A O 1
ATOM 2278 N N . LYS A 1 288 ? -17.804 6.566 20.473 1.00 19.91 288 LYS A N 1
ATOM 2279 C CA . LYS A 1 288 ? -19.228 6.896 20.388 1.00 19.91 288 LYS A CA 1
ATOM 2280 C C . LYS A 1 288 ? -19.357 8.213 19.624 1.00 19.91 288 LYS A C 1
ATOM 2282 O O . LYS A 1 288 ? -19.290 9.281 20.223 1.00 19.91 288 LYS A O 1
ATOM 2287 N N . TRP A 1 289 ? -19.558 8.136 18.317 1.00 20.39 289 TRP A N 1
ATOM 2288 C CA . TRP A 1 289 ? -20.132 9.246 17.571 1.00 20.39 289 TRP A CA 1
ATOM 2289 C C . TRP A 1 289 ? -21.633 9.223 17.851 1.00 20.39 289 TRP A C 1
ATOM 2291 O O . TRP A 1 289 ? -22.364 8.421 17.275 1.00 20.39 289 TRP A O 1
ATOM 2301 N N . HIS A 1 290 ? -22.067 10.025 18.823 1.00 18.59 290 HIS A N 1
ATOM 2302 C CA . HIS A 1 290 ? -23.467 10.429 18.876 1.00 18.59 290 HIS A CA 1
ATOM 2303 C C . HIS A 1 290 ? -23.634 11.438 17.739 1.00 18.59 290 HIS A C 1
ATOM 2305 O O . HIS A 1 290 ? -23.013 12.501 17.784 1.00 18.59 290 HIS A O 1
ATOM 2311 N N . PHE A 1 291 ? -24.370 11.046 16.701 1.00 24.91 291 PHE A N 1
ATOM 2312 C CA . PHE A 1 291 ? -25.060 12.021 15.865 1.00 24.91 291 PHE A CA 1
ATOM 2313 C C . PHE A 1 291 ? -26.232 12.596 16.659 1.00 24.91 291 PHE A C 1
ATOM 2315 O O . PHE A 1 291 ? -26.833 11.818 17.440 1.00 24.91 291 PHE A O 1
#

Radius of gyration: 21.59 Å; chains: 1; bounding box: 48×60×59 Å

InterPro domains:
  IPR011009 Protein kinase-like domain superfamily [SSF56112] (30-262)
  IPR052732 Cell-binding uncharacterized protein [PTHR43883] (32-259)

Sequence (291 aa):
MPTHSSAHKNSEYDTEHVFARILQALLRRQAFPFAYENAEDPYLIQTHASAVIITPDYVYKLKKPRNFGFFDYSTIGLRQHFCQLEVRLNAPLAAGIYLGVAPVIQALDDTVSFGKTYPPASEPAPGRINGTGRVIDYAVVMRRLPESATLHALLEAGKVTPELMIKVAHVVAQFHTSTAANDSISKAGSINVIRENWDENFRQMRPYIGRTISRKTYTALQHYVYQFLKHDKELLRQRFLHDHIRDCHGDLRLQHIYVLPEDGGSASYCLTASSSMSASAMVMSPVKWHF

Secondary structure (DSSP, 8-state):
---SHHHHHHHHHHHHHHHHHHHHHHTSGGGSSS--SSSPPPEEEE-SSEEEEE-SSEEEEEEPSSB-SSSB-SSHHHHHHHHHHHHHHHTTTSTTTEEEEEEEEE-TTS-EEE---B-TT-SPPSEEETTTEEEEEEEEEEEPPPGGGBHHHHHHTT---HHHHHHHHHHHHHHHHHS---HHHHHHTSHHHHHHHHHHHHHHHGGGBTTTB-HHHHHHHHHHHHHHHHHTHHHHHHHHHTT---S--S---GGGEEEEEPTTS-EEEEE---TTSTTT-----------

Foldseek 3Di:
DDDPPPVVVVVLVVLQVVVVVLVVLAQDQVQEPDHDPDDDGWDWDDDPFWIWTDDPWKIWIFGRLACPPLAHNVDQVSRLVLLLVQLVQQCVQAPQFFQAKWFFFQAPVRRTHTDDGDHRPPDDDAADDPPGGTGDHMITMGTDDDQCQFLVVCVVVVNDDPVNVVVVVVSQVVCLVPFDDDPVLLVCLALVNLVVLVVSVLVVCVVCDVPPHDPVRSVVVVVVVVVCSVVCVVVSVVCSVVSVRGLDDLDQDSSQWGWAADPPGHTRIHRRDDSPPSRRNPDDDPPPPDD